Protein AF-A0A0C9LMC9-F1 (afdb_monomer_lite)

Radius of gyration: 29.95 Å; chains: 1; bounding box: 80×85×90 Å

Structure (mmCIF, N/CA/C/O backbone):
data_AF-A0A0C9LMC9-F1
#
_entry.id   AF-A0A0C9LMC9-F1
#
loop_
_atom_site.group_PDB
_atom_site.id
_atom_site.type_symbol
_atom_site.label_atom_id
_atom_site.label_alt_id
_atom_site.label_comp_id
_atom_site.label_asym_id
_atom_site.label_entity_id
_atom_site.label_seq_id
_atom_site.pdbx_PDB_ins_code
_atom_site.Cartn_x
_atom_site.Cartn_y
_atom_site.Cartn_z
_atom_site.occupancy
_atom_site.B_iso_or_equiv
_atom_site.auth_seq_id
_atom_site.auth_comp_id
_atom_site.auth_asym_id
_atom_site.auth_atom_id
_atom_site.pdbx_PDB_model_num
ATOM 1 N N . MET A 1 1 ? -27.824 -1.574 4.314 1.00 63.38 1 MET A N 1
ATOM 2 C CA . MET A 1 1 ? -26.599 -0.858 3.896 1.00 63.38 1 MET A CA 1
ATOM 3 C C . MET A 1 1 ? -25.494 -1.227 4.866 1.00 63.38 1 MET A C 1
ATOM 5 O O . MET A 1 1 ? -25.815 -1.495 6.014 1.00 63.38 1 MET A O 1
ATOM 9 N N . VAL A 1 2 ? -24.243 -1.286 4.413 1.00 82.00 2 VAL A N 1
ATOM 10 C CA . VAL A 1 2 ? -23.091 -1.503 5.302 1.00 82.00 2 VAL A CA 1
ATOM 11 C C . VAL A 1 2 ? -22.890 -0.247 6.150 1.00 82.00 2 VAL A C 1
ATOM 13 O O . VAL A 1 2 ? -22.685 0.833 5.593 1.00 82.00 2 VAL A O 1
ATOM 16 N N . ASP A 1 3 ? -22.989 -0.379 7.470 1.00 90.00 3 ASP A N 1
ATOM 17 C CA . ASP A 1 3 ? -22.799 0.701 8.436 1.00 90.00 3 ASP A CA 1
ATOM 18 C C . ASP A 1 3 ? -21.471 0.557 9.201 1.00 90.00 3 ASP A C 1
ATOM 20 O O . ASP A 1 3 ? -20.723 -0.409 9.031 1.00 90.00 3 ASP A O 1
ATOM 24 N N . ASP A 1 4 ? -21.147 1.560 10.019 1.00 93.31 4 ASP A N 1
ATOM 25 C CA . ASP A 1 4 ? -19.898 1.595 10.787 1.00 93.31 4 ASP A CA 1
ATOM 26 C C . ASP A 1 4 ? -19.835 0.433 11.795 1.00 93.31 4 ASP A C 1
ATOM 28 O O . ASP A 1 4 ? -18.771 -0.146 12.001 1.00 93.31 4 ASP A O 1
ATOM 32 N N . ALA A 1 5 ? -20.979 0.051 12.378 1.00 94.88 5 ALA A N 1
ATOM 33 C CA . ALA A 1 5 ? -21.081 -1.044 13.340 1.00 94.88 5 ALA A CA 1
ATOM 34 C C . ALA A 1 5 ? -20.710 -2.394 12.713 1.00 94.88 5 ALA A C 1
ATOM 36 O O . ALA A 1 5 ? -19.971 -3.170 13.318 1.00 94.88 5 ALA A O 1
ATOM 37 N N . PHE A 1 6 ? -21.162 -2.656 11.484 1.00 95.75 6 PHE A N 1
ATOM 38 C CA . PHE A 1 6 ? -20.788 -3.861 10.756 1.00 95.75 6 PHE A CA 1
ATOM 39 C C . PHE A 1 6 ? -19.282 -3.924 10.480 1.00 95.75 6 PHE A C 1
ATOM 41 O O . PHE A 1 6 ? -18.652 -4.944 10.749 1.00 95.75 6 PHE A O 1
ATOM 48 N N . VAL A 1 7 ? -18.682 -2.839 9.976 1.00 96.31 7 VAL A N 1
ATOM 49 C CA . VAL A 1 7 ? -17.240 -2.816 9.673 1.00 96.31 7 VAL A CA 1
ATOM 50 C C . VAL A 1 7 ? -16.406 -2.952 10.953 1.00 96.31 7 VAL A C 1
ATOM 52 O O . VAL A 1 7 ? -15.438 -3.710 10.967 1.00 96.31 7 VAL A O 1
ATOM 55 N N . LEU A 1 8 ? -16.811 -2.292 12.045 1.00 96.38 8 LEU A N 1
ATOM 56 C CA . LEU A 1 8 ? -16.194 -2.456 13.366 1.00 96.38 8 LEU A CA 1
ATOM 57 C C . LEU A 1 8 ? -16.251 -3.908 13.843 1.00 96.38 8 LEU A C 1
ATOM 59 O O . LEU A 1 8 ? -15.250 -4.430 14.324 1.00 96.38 8 LEU A O 1
ATOM 63 N N . TYR A 1 9 ? -17.394 -4.572 13.679 1.00 96.25 9 TYR A N 1
ATOM 64 C CA . TYR A 1 9 ? -17.545 -5.970 14.063 1.00 96.25 9 TYR A CA 1
ATOM 65 C C . TYR A 1 9 ? -16.588 -6.890 13.290 1.00 96.25 9 TYR A C 1
ATOM 67 O O . TYR A 1 9 ? -15.966 -7.763 13.890 1.00 96.25 9 TYR A O 1
ATOM 75 N N . LEU A 1 10 ? -16.389 -6.665 11.986 1.00 96.56 10 LEU A N 1
ATOM 76 C CA . LEU A 1 10 ? -15.419 -7.442 11.203 1.00 96.56 10 LEU A CA 1
ATOM 77 C C . LEU A 1 10 ? -13.978 -7.237 11.691 1.00 96.56 10 LEU A C 1
ATOM 79 O O . LEU A 1 10 ? -13.231 -8.207 11.793 1.00 96.56 10 LEU A O 1
ATOM 83 N N . PHE A 1 11 ? -13.591 -6.004 12.029 1.00 96.88 11 PHE A N 1
ATOM 84 C CA . PHE A 1 11 ? -12.276 -5.740 12.618 1.00 96.88 11 PHE A CA 1
ATOM 85 C C . PHE A 1 11 ? -12.096 -6.419 13.978 1.00 96.88 11 PHE A C 1
ATOM 87 O O . PHE A 1 11 ? -11.050 -7.008 14.232 1.00 96.88 11 PHE A O 1
ATOM 94 N N . GLN A 1 12 ? -13.126 -6.396 14.828 1.00 95.44 12 GLN A N 1
ATOM 95 C CA . GLN A 1 12 ? -13.101 -7.088 16.118 1.00 95.44 12 GLN A CA 1
ATOM 96 C C . GLN A 1 12 ? -12.926 -8.597 15.960 1.00 95.44 12 GLN A C 1
ATOM 98 O O . GLN A 1 12 ? -12.179 -9.195 16.728 1.00 95.44 12 GLN A O 1
ATOM 103 N N . LEU A 1 13 ? -13.582 -9.210 14.971 1.00 94.62 13 LEU A N 1
ATOM 104 C CA . LEU A 1 13 ? -13.393 -10.632 14.688 1.00 94.62 13 LEU A CA 1
ATOM 105 C C . LEU A 1 13 ? -11.945 -10.936 14.290 1.00 94.62 13 LEU A C 1
ATOM 107 O O . LEU A 1 13 ? -11.370 -11.879 14.818 1.00 94.62 13 LEU A O 1
ATOM 111 N N . ILE A 1 14 ? -11.345 -10.123 13.416 1.00 94.38 14 ILE A N 1
ATOM 112 C CA . ILE A 1 14 ? -9.943 -10.294 12.995 1.00 94.38 14 ILE A CA 1
ATOM 113 C C . ILE A 1 14 ? -8.992 -10.203 14.194 1.00 94.38 14 ILE A C 1
ATOM 115 O O . ILE A 1 14 ? -8.067 -11.002 14.298 1.00 94.38 14 ILE A O 1
ATOM 119 N N . GLU A 1 15 ? -9.227 -9.256 15.102 1.00 93.56 15 GLU A N 1
ATOM 120 C CA . GLU A 1 15 ? -8.393 -9.080 16.295 1.00 93.56 15 GLU A CA 1
ATOM 121 C C . GLU A 1 15 ? -8.544 -10.260 17.275 1.00 93.56 15 GLU A C 1
ATOM 123 O O . GLU A 1 15 ? -7.560 -10.758 17.816 1.00 93.56 15 GLU A O 1
ATOM 128 N N . GLN A 1 16 ? -9.770 -10.763 17.468 1.00 89.56 16 GLN A N 1
ATOM 129 C CA . GLN A 1 16 ? -10.062 -11.889 18.370 1.00 89.56 16 GLN A CA 1
ATOM 130 C C . GLN A 1 16 ? -9.569 -13.242 17.846 1.00 89.56 16 GLN A C 1
ATOM 132 O O . GLN A 1 16 ? -9.295 -14.138 18.642 1.00 89.56 16 GLN A O 1
ATOM 137 N N . LEU A 1 17 ? -9.490 -13.404 16.524 1.00 82.88 17 LEU A N 1
ATOM 138 C CA . LEU A 1 17 ? -9.090 -14.647 15.856 1.00 82.88 17 LEU A CA 1
ATOM 139 C C . LEU A 1 17 ? -7.597 -14.667 15.487 1.00 82.88 17 LEU A C 1
ATOM 141 O O . LEU A 1 17 ? -7.129 -15.632 14.890 1.00 82.88 17 LEU A O 1
ATOM 145 N N . SER A 1 18 ? -6.846 -13.630 15.868 1.00 77.81 18 SER A N 1
ATOM 146 C CA . SER A 1 18 ? -5.418 -13.453 15.572 1.00 77.81 18 SER A CA 1
ATOM 147 C C . SER A 1 18 ? -4.543 -14.656 15.958 1.00 77.81 18 SER A C 1
ATOM 149 O O . SER A 1 18 ? -3.640 -15.020 15.204 1.00 77.81 18 SER A O 1
ATOM 151 N N . ASP A 1 19 ? -4.850 -15.311 17.081 1.00 73.50 19 ASP A N 1
ATOM 152 C CA . ASP A 1 19 ? -4.094 -16.451 17.617 1.00 73.50 19 ASP A CA 1
ATOM 153 C C . ASP A 1 19 ? -4.567 -17.827 17.099 1.00 73.50 19 ASP A C 1
ATOM 155 O O . ASP A 1 19 ? -3.893 -18.839 17.319 1.00 73.50 19 ASP A O 1
ATOM 159 N N . ASP A 1 20 ? -5.708 -17.905 16.403 1.00 77.19 20 ASP A N 1
ATOM 160 C CA . ASP A 1 20 ? -6.250 -19.173 15.901 1.00 77.19 20 ASP A CA 1
ATOM 161 C C . ASP A 1 20 ? -5.847 -19.423 14.443 1.00 77.19 20 ASP A C 1
ATOM 163 O O . ASP A 1 20 ? -6.601 -19.209 13.494 1.00 77.19 20 ASP A O 1
ATOM 167 N N . ALA A 1 21 ? -4.643 -19.970 14.262 1.00 65.69 21 ALA A N 1
ATOM 168 C CA . ALA A 1 21 ? -4.124 -20.362 12.951 1.00 65.69 21 ALA A CA 1
ATOM 169 C C . ALA A 1 21 ? -4.964 -21.442 12.231 1.00 65.69 21 ALA A C 1
ATOM 171 O O . ALA A 1 21 ? -4.703 -21.739 11.061 1.00 65.69 21 ALA A O 1
ATOM 172 N N . THR A 1 22 ? -5.928 -22.067 12.915 1.00 74.44 22 THR A N 1
ATOM 173 C CA . THR A 1 22 ? -6.808 -23.088 12.337 1.00 74.44 22 THR A CA 1
ATOM 174 C C . THR A 1 22 ? -8.175 -22.558 11.932 1.00 74.44 22 THR A C 1
ATOM 176 O O . THR A 1 22 ? -8.923 -23.307 11.298 1.00 74.44 22 THR A O 1
ATOM 179 N N . ASP A 1 23 ? -8.493 -21.296 12.237 1.00 81.62 23 ASP A N 1
ATOM 180 C CA . ASP A 1 23 ? -9.787 -20.725 11.891 1.00 81.62 23 ASP A CA 1
ATOM 181 C C . ASP A 1 23 ? -9.944 -20.593 10.362 1.00 81.62 23 ASP A C 1
ATOM 183 O O . ASP A 1 23 ? -9.225 -19.823 9.711 1.00 81.62 23 ASP A O 1
ATOM 187 N N . PRO A 1 24 ? -10.902 -21.312 9.745 1.00 84.69 24 PRO A N 1
ATOM 188 C CA . PRO A 1 24 ? -11.140 -21.209 8.311 1.00 84.69 24 PRO A CA 1
ATOM 189 C C . PRO A 1 24 ? -11.723 -19.852 7.885 1.00 84.69 24 PRO A C 1
ATOM 191 O O . PRO A 1 24 ? -11.734 -19.559 6.686 1.00 84.69 24 PRO A O 1
ATOM 194 N N . TYR A 1 25 ? -12.236 -19.035 8.814 1.00 87.12 25 TYR A N 1
ATOM 195 C CA . TYR A 1 25 ? -12.959 -17.803 8.488 1.00 87.12 25 TYR A CA 1
ATOM 196 C C . TYR A 1 25 ? -12.101 -16.538 8.528 1.00 87.12 25 TYR A C 1
ATOM 198 O O . TYR A 1 25 ? -12.420 -15.594 7.802 1.00 87.12 25 TYR A O 1
ATOM 206 N N . HIS A 1 26 ? -10.997 -16.519 9.275 1.00 87.94 26 HIS A N 1
ATOM 207 C CA . HIS A 1 26 ? -10.105 -15.361 9.423 1.00 87.94 26 HIS A CA 1
ATOM 208 C C . HIS A 1 26 ? -9.782 -14.651 8.097 1.00 87.94 26 HIS A C 1
ATOM 210 O O . HIS A 1 26 ? -10.107 -13.478 7.887 1.00 87.94 26 HIS A O 1
ATOM 216 N N . TYR A 1 27 ? -9.236 -15.384 7.122 1.00 89.94 27 TYR A N 1
ATOM 217 C CA . TYR A 1 27 ? -8.904 -14.808 5.814 1.00 89.94 27 TYR A CA 1
ATOM 218 C C . TYR A 1 27 ? -10.130 -14.460 4.964 1.00 89.94 27 TYR A C 1
ATOM 220 O O . TYR A 1 27 ? -10.048 -13.575 4.109 1.00 89.94 27 TYR A O 1
ATOM 228 N N . ALA A 1 28 ? -11.270 -15.118 5.182 1.00 93.19 28 ALA A N 1
ATOM 229 C CA . ALA A 1 28 ? -12.512 -14.761 4.505 1.00 93.19 28 ALA A CA 1
ATOM 230 C C . ALA A 1 28 ? -13.028 -13.395 4.986 1.00 93.19 28 ALA A C 1
ATOM 232 O O . ALA A 1 28 ? -13.447 -12.583 4.162 1.00 93.19 28 ALA A O 1
ATOM 233 N N . ILE A 1 29 ? -12.923 -13.103 6.285 1.00 95.19 29 ILE A N 1
ATOM 234 C CA . ILE A 1 29 ? -13.320 -11.814 6.871 1.00 95.19 29 ILE A CA 1
ATOM 235 C C . ILE A 1 29 ? -12.442 -10.682 6.325 1.00 95.19 29 ILE A C 1
ATOM 237 O O . ILE A 1 29 ? -12.963 -9.658 5.878 1.00 95.19 29 ILE A O 1
ATOM 241 N N . ILE A 1 30 ? -11.124 -10.894 6.257 1.00 95.56 30 ILE A N 1
ATOM 242 C CA . ILE A 1 30 ? -10.201 -9.925 5.648 1.00 95.56 30 ILE A CA 1
ATOM 243 C C . ILE A 1 30 ? -10.584 -9.671 4.184 1.00 95.56 30 ILE A C 1
ATOM 245 O O . ILE A 1 30 ? -10.709 -8.520 3.771 1.00 95.56 30 ILE A O 1
ATOM 249 N N . ARG A 1 31 ? -10.852 -10.724 3.399 1.00 95.12 31 ARG A N 1
ATOM 250 C CA . ARG A 1 31 ? -11.287 -10.584 1.997 1.00 95.12 31 ARG A CA 1
ATOM 251 C C . ARG A 1 31 ? -12.593 -9.800 1.856 1.00 95.12 31 ARG A C 1
ATOM 253 O O . ARG A 1 31 ? -12.717 -9.025 0.912 1.00 95.12 31 ARG A O 1
ATOM 260 N N . ILE A 1 32 ? -13.542 -9.956 2.780 1.00 96.62 32 ILE A N 1
ATOM 261 C CA . ILE A 1 32 ? -14.776 -9.157 2.790 1.00 96.62 32 ILE A CA 1
ATOM 262 C C . ILE A 1 32 ? -14.444 -7.670 2.950 1.00 96.62 32 ILE A C 1
ATOM 264 O O . ILE A 1 32 ? -14.946 -6.860 2.171 1.00 96.62 32 ILE A O 1
ATOM 268 N N . LEU A 1 33 ? -13.563 -7.303 3.889 1.00 97.31 33 LEU A N 1
ATOM 269 C CA . LEU A 1 33 ? -13.119 -5.913 4.049 1.00 97.31 33 LEU A CA 1
ATOM 270 C C . LEU A 1 33 ? -12.437 -5.382 2.781 1.00 97.31 33 LEU A C 1
ATOM 272 O O . LEU A 1 33 ? -12.738 -4.274 2.345 1.00 97.31 33 LEU A O 1
ATOM 276 N N . LEU A 1 34 ? -11.580 -6.182 2.143 1.00 96.44 34 LEU A N 1
ATOM 277 C CA . LEU A 1 34 ? -10.921 -5.804 0.890 1.00 96.44 34 LEU A CA 1
ATOM 278 C C . LEU A 1 34 ? -11.922 -5.507 -0.239 1.00 96.44 34 LEU A C 1
ATOM 280 O O . LEU A 1 34 ? -11.791 -4.505 -0.941 1.00 96.44 34 LEU A O 1
ATOM 284 N N . VAL A 1 35 ? -12.949 -6.346 -0.399 1.00 95.62 35 VAL A N 1
ATOM 285 C CA . VAL A 1 35 ? -13.991 -6.142 -1.417 1.00 95.62 35 VAL A CA 1
ATOM 286 C C . VAL A 1 35 ? -14.873 -4.942 -1.074 1.00 95.62 35 VAL A C 1
ATOM 288 O O . VAL A 1 35 ? -15.202 -4.161 -1.961 1.00 95.62 35 VAL A O 1
ATOM 291 N N . ILE A 1 36 ? -15.230 -4.743 0.199 1.00 94.94 36 ILE A N 1
ATOM 292 C CA . ILE A 1 36 ? -15.985 -3.558 0.636 1.00 94.94 36 ILE A CA 1
ATOM 293 C C . ILE A 1 36 ? -15.195 -2.275 0.343 1.00 94.94 36 ILE A C 1
ATOM 295 O O . ILE A 1 36 ? -15.776 -1.300 -0.133 1.00 94.94 36 ILE A O 1
ATOM 299 N N . ASN A 1 37 ? -13.879 -2.280 0.576 1.00 94.56 37 ASN A N 1
ATOM 300 C CA . ASN A 1 37 ? -13.014 -1.154 0.235 1.00 94.56 37 ASN A CA 1
ATOM 301 C C . ASN A 1 37 ? -13.062 -0.832 -1.261 1.00 94.56 37 ASN A C 1
ATOM 303 O O . ASN A 1 37 ? -13.219 0.329 -1.629 1.00 94.56 37 ASN A O 1
ATOM 307 N N . GLU A 1 38 ? -12.962 -1.858 -2.109 1.00 91.56 38 GLU A N 1
ATOM 308 C CA . GLU A 1 38 ? -13.078 -1.702 -3.560 1.00 91.56 38 GLU A CA 1
ATOM 309 C C . GLU A 1 38 ? -14.400 -1.041 -3.946 1.00 91.56 38 GLU A C 1
ATOM 311 O O . GLU A 1 38 ? -14.403 -0.099 -4.730 1.00 91.56 38 GLU A O 1
ATOM 316 N N . GLN A 1 39 ? -15.514 -1.468 -3.342 1.00 91.38 39 GLN A N 1
ATOM 317 C CA . GLN A 1 39 ? -16.810 -0.848 -3.616 1.00 91.38 39 GLN A CA 1
ATOM 318 C C . GLN A 1 39 ? -16.812 0.639 -3.248 1.00 91.38 39 GLN A C 1
ATOM 320 O O . GLN A 1 39 ? -17.279 1.450 -4.042 1.00 91.38 39 GLN A O 1
ATOM 325 N N . TYR A 1 40 ? -16.254 1.025 -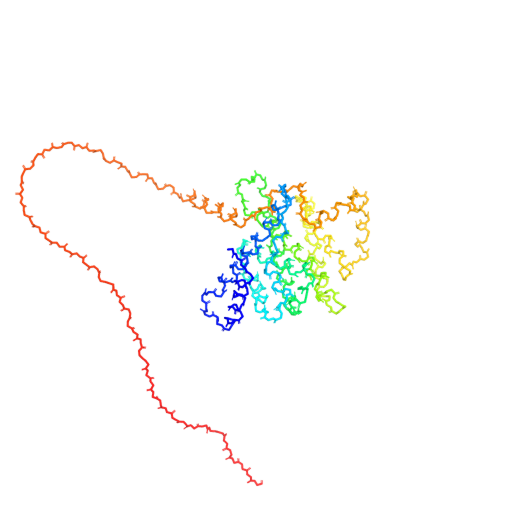2.093 1.00 90.62 40 TYR A N 1
ATOM 326 C CA . TYR A 1 40 ? -16.137 2.445 -1.735 1.00 90.62 40 TYR A CA 1
ATOM 327 C C . TYR A 1 40 ? -15.307 3.241 -2.747 1.00 90.62 40 TYR A C 1
ATOM 329 O O . TYR A 1 40 ? -15.664 4.376 -3.055 1.00 90.62 40 TYR A O 1
ATOM 337 N N . MET A 1 41 ? -14.232 2.658 -3.283 1.00 87.38 41 MET A N 1
ATOM 338 C CA . MET A 1 41 ? -13.416 3.312 -4.309 1.00 87.38 41 MET A CA 1
ATOM 339 C C . MET A 1 41 ? -14.161 3.457 -5.642 1.00 87.38 41 MET A C 1
ATOM 341 O O . MET A 1 41 ? -14.087 4.521 -6.247 1.00 87.38 41 MET A O 1
ATOM 345 N N . CYS A 1 42 ? -14.912 2.438 -6.075 1.00 85.94 42 CYS A N 1
ATOM 346 C CA . CYS A 1 42 ? -15.727 2.509 -7.292 1.00 85.94 42 CYS A CA 1
ATOM 347 C C . CYS A 1 42 ? -16.826 3.577 -7.186 1.00 85.94 42 CYS A C 1
ATOM 349 O O . CYS A 1 42 ? -16.956 4.406 -8.081 1.00 85.94 42 CYS A O 1
ATOM 351 N N . PHE A 1 43 ? -17.560 3.617 -6.067 1.00 83.19 43 PHE A N 1
ATOM 352 C CA . PHE A 1 43 ? -18.612 4.619 -5.859 1.00 83.19 43 PHE A CA 1
ATOM 353 C C . PHE A 1 43 ? -18.072 6.054 -5.862 1.00 83.19 43 PHE A C 1
ATOM 355 O O . PHE A 1 43 ? -18.709 6.946 -6.411 1.00 83.19 43 PHE A O 1
ATOM 362 N N . ALA A 1 44 ? -16.892 6.287 -5.280 1.00 79.56 44 ALA A N 1
ATOM 363 C CA . ALA A 1 44 ? -16.268 7.610 -5.300 1.00 79.56 44 ALA A CA 1
ATOM 364 C C . ALA A 1 44 ? -15.901 8.071 -6.725 1.00 79.56 44 ALA A C 1
ATOM 366 O O . ALA A 1 44 ? -15.910 9.270 -7.011 1.00 79.56 44 ALA A O 1
ATOM 367 N N . GLN A 1 45 ? -15.592 7.127 -7.617 1.00 69.69 45 GLN A N 1
ATOM 368 C CA . GLN A 1 45 ? -15.288 7.410 -9.015 1.00 69.69 45 GLN A CA 1
ATOM 369 C C . GLN A 1 45 ? -16.561 7.755 -9.807 1.00 69.69 45 GLN A C 1
ATOM 371 O O . GLN A 1 45 ? -16.584 8.761 -10.510 1.00 69.69 45 GLN A O 1
ATOM 376 N N . ASP A 1 46 ? -17.645 6.994 -9.630 1.00 66.69 46 ASP A N 1
ATOM 377 C CA . ASP A 1 46 ? -18.918 7.233 -10.332 1.00 66.69 46 ASP A CA 1
ATOM 378 C C . ASP A 1 46 ? -19.514 8.624 -10.029 1.00 66.69 46 ASP A C 1
ATOM 380 O O . ASP A 1 46 ? -19.997 9.307 -10.933 1.00 66.69 46 ASP A O 1
ATOM 384 N N . GLU A 1 47 ? -19.413 9.090 -8.778 1.00 64.44 47 GLU A N 1
ATOM 385 C CA . GLU A 1 47 ? -19.847 10.437 -8.358 1.00 64.44 47 GLU A CA 1
ATOM 386 C C . GLU A 1 47 ? -19.070 11.565 -9.065 1.00 64.44 47 GLU A C 1
ATOM 388 O O . GLU A 1 47 ? -19.568 12.681 -9.220 1.00 64.44 47 GLU A O 1
ATOM 393 N N . THR A 1 48 ? -17.847 11.286 -9.520 1.00 60.59 48 THR A N 1
ATOM 394 C CA . THR A 1 48 ? -16.979 12.283 -10.158 1.00 60.59 48 THR A CA 1
ATOM 395 C C . THR A 1 48 ? -17.225 12.382 -11.675 1.00 60.59 48 THR A C 1
ATOM 397 O O . THR A 1 48 ? -16.971 13.435 -12.264 1.00 60.59 48 THR A O 1
ATOM 400 N N . ASP A 1 49 ? -17.776 11.336 -12.307 1.00 57.72 49 ASP A N 1
ATOM 401 C CA . ASP A 1 49 ? -17.979 11.245 -13.764 1.00 57.72 49 ASP A CA 1
ATOM 402 C C . ASP A 1 49 ? -19.405 11.611 -14.242 1.00 57.72 49 ASP A C 1
ATOM 404 O O . ASP A 1 49 ? -19.616 11.797 -15.445 1.00 57.72 49 ASP A O 1
ATOM 408 N N . GLY A 1 50 ? -20.390 11.782 -13.347 1.00 54.25 50 GLY A N 1
ATOM 409 C CA . GLY A 1 50 ? -21.785 12.008 -13.752 1.00 54.25 50 GLY A CA 1
ATOM 410 C C . GLY A 1 50 ? -22.676 12.753 -12.752 1.00 54.25 50 GLY A C 1
ATOM 411 O O . GLY A 1 50 ? -23.235 12.169 -11.838 1.00 54.25 50 GLY A O 1
ATOM 412 N N . SER A 1 51 ? -22.891 14.046 -13.008 1.00 55.84 51 SER A N 1
ATOM 413 C CA . SER A 1 51 ? -24.143 14.796 -12.788 1.00 55.84 51 SER A CA 1
ATOM 414 C C . SER A 1 51 ? -25.134 14.334 -11.694 1.00 55.84 51 SER A C 1
ATOM 416 O O . SER A 1 51 ? -26.274 13.990 -12.014 1.00 55.84 51 SER A O 1
ATOM 418 N N . THR A 1 52 ? -24.810 14.490 -10.409 1.00 45.16 52 THR A N 1
ATOM 419 C CA . THR A 1 52 ? -25.870 14.647 -9.398 1.00 45.16 52 THR A CA 1
ATOM 420 C C . THR A 1 52 ? -25.432 15.565 -8.265 1.00 45.16 52 THR A C 1
ATOM 422 O O . THR A 1 52 ? -24.507 15.282 -7.519 1.00 45.16 52 THR A O 1
ATOM 425 N N . ASN A 1 53 ? -26.115 16.704 -8.141 1.00 55.34 53 ASN A N 1
ATOM 426 C CA . ASN A 1 53 ? -26.088 17.494 -6.919 1.00 55.34 53 ASN A CA 1
ATOM 427 C C . ASN A 1 53 ? -26.791 16.688 -5.811 1.00 55.34 53 ASN A C 1
ATOM 429 O O . ASN A 1 53 ? -27.869 16.149 -6.057 1.00 55.34 53 ASN A O 1
ATOM 433 N N . VAL A 1 54 ? -26.248 16.753 -4.590 1.00 53.47 54 VAL A N 1
ATOM 434 C CA . VAL A 1 54 ? -26.846 16.318 -3.308 1.00 53.47 54 VAL A CA 1
ATOM 435 C C . VAL A 1 54 ? -26.551 14.870 -2.872 1.00 53.47 54 VAL A C 1
ATOM 437 O O . VAL A 1 54 ? -27.435 14.022 -2.856 1.00 53.47 54 VAL A O 1
ATOM 440 N N . SER A 1 55 ? -25.333 14.623 -2.384 1.00 53.62 55 SER A N 1
ATOM 441 C CA . SER A 1 55 ? -25.064 13.969 -1.088 1.00 53.62 55 SER A CA 1
ATOM 442 C C . SER A 1 55 ? -23.563 14.066 -0.799 1.00 53.62 55 SER A C 1
ATOM 444 O O . SER A 1 55 ? -22.763 13.983 -1.724 1.00 53.62 55 SER A O 1
ATOM 446 N N . ASP A 1 56 ? -23.162 14.243 0.463 1.00 58.22 56 ASP A N 1
ATOM 447 C CA . ASP A 1 56 ? -21.748 14.131 0.840 1.00 58.22 56 ASP A CA 1
ATOM 448 C C . ASP A 1 56 ? -21.194 12.781 0.345 1.00 58.22 56 ASP A C 1
ATOM 450 O O . ASP A 1 56 ? -21.881 11.760 0.515 1.00 58.22 56 ASP A O 1
ATOM 454 N N . PRO A 1 57 ? -19.992 12.747 -0.267 1.00 63.56 57 PRO A N 1
ATOM 455 C CA . PRO A 1 57 ? -19.415 11.516 -0.790 1.00 63.56 57 PRO A CA 1
ATOM 456 C C . PRO A 1 57 ? -19.350 10.475 0.324 1.00 63.56 57 PRO A C 1
ATOM 458 O O . PRO A 1 57 ? -18.851 10.753 1.418 1.00 63.56 57 PRO A O 1
ATOM 461 N N . LEU A 1 58 ? -19.890 9.280 0.057 1.00 73.50 58 LEU A N 1
ATOM 462 C CA . LEU A 1 58 ? -19.974 8.210 1.046 1.00 73.50 58 LEU A CA 1
ATOM 463 C C . LEU A 1 58 ? -18.561 7.906 1.568 1.00 73.50 58 LEU A C 1
ATOM 465 O O . LEU A 1 58 ? -17.733 7.395 0.811 1.00 73.50 58 LEU A O 1
ATOM 469 N N . PRO A 1 59 ? -18.254 8.190 2.847 1.00 84.00 59 PRO A N 1
ATOM 470 C CA . PRO A 1 59 ? -16.902 8.019 3.339 1.00 84.00 59 PRO A CA 1
ATOM 471 C C . PRO A 1 59 ? -16.545 6.537 3.338 1.00 84.00 59 PRO A C 1
ATOM 473 O O . PRO A 1 59 ? -17.351 5.684 3.731 1.00 84.00 59 PRO A O 1
ATOM 476 N N . ASN A 1 60 ? -15.310 6.234 2.944 1.00 91.94 60 ASN A N 1
ATOM 477 C CA . ASN A 1 60 ? -14.773 4.892 3.081 1.00 91.94 60 ASN A CA 1
ATOM 478 C C . ASN A 1 60 ? -14.692 4.540 4.574 1.00 91.94 60 ASN A C 1
ATOM 480 O O . ASN A 1 60 ? -13.824 5.018 5.309 1.00 91.94 60 ASN A O 1
ATOM 484 N N . ARG A 1 61 ? -15.632 3.707 5.027 1.00 94.62 61 ARG A N 1
ATOM 485 C CA . ARG A 1 61 ? -15.805 3.386 6.449 1.00 94.62 61 ARG A CA 1
ATOM 486 C C . ARG A 1 61 ? -14.624 2.624 7.028 1.00 94.62 61 ARG A C 1
ATOM 488 O O . ARG A 1 61 ? -14.318 2.808 8.199 1.00 94.62 61 ARG A O 1
ATOM 495 N N . ILE A 1 62 ? -13.943 1.822 6.212 1.00 96.19 62 ILE A N 1
ATOM 496 C CA . ILE A 1 62 ? -12.749 1.071 6.617 1.00 96.19 62 ILE A CA 1
ATOM 497 C C . ILE A 1 62 ? -11.660 2.060 7.033 1.00 96.19 62 ILE A C 1
ATOM 499 O O . ILE A 1 62 ? -11.158 1.991 8.153 1.00 96.19 62 ILE A O 1
ATOM 503 N N . ILE A 1 63 ? -11.374 3.047 6.182 1.00 96.25 63 ILE A N 1
ATOM 504 C CA . ILE A 1 63 ? -10.371 4.080 6.469 1.00 96.25 63 ILE A CA 1
ATOM 505 C C . ILE A 1 63 ? -10.817 4.994 7.611 1.00 96.25 63 ILE A C 1
ATOM 507 O O . ILE A 1 63 ? -10.011 5.309 8.485 1.00 96.25 63 ILE A O 1
ATOM 511 N N . LYS A 1 64 ? -12.102 5.369 7.669 1.00 95.56 64 LYS A N 1
ATOM 512 C CA . LYS A 1 64 ? -12.669 6.158 8.777 1.00 95.56 64 LYS A CA 1
ATOM 513 C C . LYS A 1 64 ? -12.439 5.478 10.132 1.00 95.56 64 LYS A C 1
ATOM 515 O O . LYS A 1 64 ? -11.975 6.118 11.076 1.00 95.56 64 LYS A O 1
ATOM 520 N N . ILE A 1 65 ? -12.752 4.186 10.223 1.00 96.69 65 ILE A N 1
ATOM 521 C CA . ILE A 1 65 ? -12.595 3.398 11.449 1.00 96.69 65 ILE A CA 1
ATOM 522 C C . ILE A 1 65 ? -11.120 3.260 11.815 1.00 96.69 65 ILE A C 1
ATOM 524 O O . ILE A 1 65 ? -10.773 3.525 12.961 1.00 96.69 65 ILE A O 1
ATOM 528 N N . LEU A 1 66 ? -10.245 2.928 10.862 1.00 97.25 66 LEU A N 1
ATOM 529 C CA . LEU A 1 66 ? -8.806 2.808 11.125 1.00 97.25 66 LEU A CA 1
ATOM 530 C C . LEU A 1 66 ? -8.157 4.148 11.498 1.00 97.25 66 LEU A C 1
ATOM 532 O O . LEU A 1 66 ? -7.244 4.173 12.314 1.00 97.25 66 LEU A O 1
ATOM 536 N N . SER A 1 67 ? -8.674 5.266 10.990 1.00 96.50 67 SER A N 1
ATOM 537 C CA . SER A 1 67 ? -8.232 6.607 11.395 1.00 96.50 67 SER A CA 1
ATOM 538 C C . SER A 1 67 ? -8.577 6.923 12.854 1.00 96.50 67 SER A C 1
ATOM 540 O O . SER A 1 67 ? -7.852 7.659 13.511 1.00 96.50 67 SER A O 1
ATOM 542 N N . THR A 1 68 ? -9.690 6.389 13.370 1.00 96.31 68 THR A N 1
ATOM 543 C CA . THR A 1 68 ? -10.158 6.668 14.742 1.00 96.31 68 THR A CA 1
ATOM 544 C C . THR A 1 68 ? -9.666 5.629 15.752 1.00 96.31 68 THR A C 1
ATOM 546 O O . THR A 1 68 ? -9.347 5.964 16.888 1.00 96.31 68 THR A O 1
ATOM 549 N N . TYR A 1 69 ? -9.602 4.362 15.346 1.00 95.94 69 TYR A N 1
ATOM 550 C CA . TYR A 1 69 ? -9.363 3.209 16.217 1.00 95.94 69 TYR A CA 1
ATOM 551 C C . TYR A 1 69 ? -8.174 2.349 15.766 1.00 95.94 69 TYR A C 1
ATOM 553 O O . TYR A 1 69 ? -8.046 1.213 16.209 1.00 95.94 69 TYR A O 1
ATOM 561 N N . GLY A 1 70 ? -7.297 2.863 14.898 1.00 93.81 70 GLY A N 1
ATOM 562 C CA . GLY A 1 70 ? -6.175 2.119 14.313 1.00 93.81 70 GLY A CA 1
ATOM 563 C C . GLY A 1 70 ? -5.350 1.294 15.310 1.00 93.81 70 GLY A C 1
ATOM 564 O O . GLY A 1 70 ? -5.158 0.103 15.069 1.00 93.81 70 GLY A O 1
ATOM 565 N N . PRO A 1 71 ? -4.914 1.846 16.461 1.00 95.25 71 PRO A N 1
ATOM 566 C CA . PRO A 1 71 ? -4.146 1.086 17.449 1.00 95.25 71 PRO A CA 1
ATOM 567 C C . PRO A 1 71 ? -4.856 -0.152 18.018 1.00 95.25 71 PRO A C 1
ATOM 569 O O . PRO A 1 71 ? -4.175 -1.058 18.477 1.00 95.25 71 PRO A O 1
ATOM 572 N N . ALA A 1 72 ? -6.192 -0.201 17.990 1.00 95.50 72 ALA A N 1
ATOM 573 C CA . ALA A 1 72 ? -6.977 -1.326 18.501 1.00 95.50 72 ALA A CA 1
ATOM 574 C C . ALA A 1 72 ? -7.170 -2.462 17.482 1.00 95.50 72 ALA A C 1
ATOM 576 O O . ALA A 1 72 ? -7.707 -3.501 17.845 1.00 95.50 72 ALA A O 1
ATOM 577 N N . TYR A 1 73 ? -6.781 -2.251 16.220 1.00 96.31 73 TYR A N 1
ATOM 578 C CA . TYR A 1 73 ? -6.997 -3.196 15.122 1.00 96.31 73 TYR A CA 1
ATOM 579 C C . TYR A 1 73 ? -5.706 -3.410 14.323 1.00 96.31 73 TYR A C 1
ATOM 581 O O . TYR A 1 73 ? -5.702 -3.315 13.093 1.00 96.31 73 TYR A O 1
ATOM 589 N N . ARG A 1 74 ? -4.578 -3.617 15.015 1.00 95.25 74 ARG A N 1
ATOM 590 C CA . ARG A 1 74 ? -3.241 -3.756 14.403 1.00 95.25 74 ARG A CA 1
ATOM 591 C C . ARG A 1 74 ? -3.088 -5.073 13.645 1.00 95.25 74 ARG A C 1
ATOM 593 O O . ARG A 1 74 ? -2.470 -5.073 12.579 1.00 95.25 74 ARG A O 1
ATOM 600 N N . THR A 1 75 ? -3.746 -6.142 14.102 1.00 95.06 75 THR A N 1
ATOM 601 C CA . THR A 1 75 ? -3.720 -7.449 13.432 1.00 95.06 75 THR A CA 1
ATOM 602 C C . THR A 1 75 ? -4.175 -7.357 11.976 1.00 95.06 75 THR A C 1
ATOM 604 O O . THR A 1 75 ? -3.656 -8.074 11.118 1.00 95.06 75 THR A O 1
ATOM 607 N N . PHE A 1 76 ? -5.116 -6.466 11.646 1.00 96.75 76 PHE A N 1
ATOM 608 C CA . PHE A 1 76 ? -5.522 -6.270 10.253 1.00 96.75 76 PHE A CA 1
ATOM 609 C C . PHE A 1 76 ? -4.348 -5.818 9.375 1.00 96.75 76 PHE A C 1
ATOM 611 O O . PHE A 1 76 ? -4.115 -6.423 8.331 1.00 96.75 76 PHE A O 1
ATOM 618 N N . GLY A 1 77 ? -3.582 -4.814 9.811 1.00 96.06 77 GLY A N 1
ATOM 619 C CA . GLY A 1 77 ? -2.404 -4.316 9.099 1.00 96.06 77 GLY A CA 1
ATOM 620 C C . GLY A 1 77 ? -1.337 -5.393 8.906 1.00 96.06 77 GLY A C 1
ATOM 621 O O . GLY A 1 77 ? -0.881 -5.614 7.783 1.00 96.06 77 GLY A O 1
ATOM 622 N N . GLU A 1 78 ? -1.006 -6.132 9.962 1.00 94.94 78 GLU A N 1
ATOM 623 C CA . GLU A 1 78 ? -0.065 -7.261 9.898 1.00 94.94 78 GLU A CA 1
ATOM 624 C C . GLU A 1 78 ? -0.509 -8.303 8.858 1.00 94.94 78 GLU A C 1
ATOM 626 O O . GLU A 1 78 ? 0.275 -8.755 8.017 1.00 94.94 78 GLU A O 1
ATOM 631 N N . ASN A 1 79 ? -1.806 -8.630 8.847 1.00 94.94 79 ASN A N 1
ATOM 632 C CA . ASN A 1 79 ? -2.374 -9.562 7.881 1.00 94.94 79 ASN A CA 1
ATOM 633 C C . ASN A 1 79 ? -2.355 -9.025 6.444 1.00 94.94 79 ASN A C 1
ATOM 635 O O . ASN A 1 79 ? -2.188 -9.826 5.526 1.00 94.94 79 ASN A O 1
ATOM 639 N N . LEU A 1 80 ? -2.484 -7.711 6.213 1.00 97.31 80 LEU A N 1
ATOM 640 C CA . LEU A 1 80 ? -2.348 -7.142 4.865 1.00 97.31 80 LEU A CA 1
ATOM 641 C C . LEU A 1 80 ? -0.961 -7.436 4.281 1.00 97.31 80 LEU A C 1
ATOM 643 O O . LEU A 1 80 ? -0.857 -7.868 3.133 1.00 97.31 80 LEU A O 1
ATOM 647 N N . ILE A 1 81 ? 0.092 -7.248 5.077 1.00 96.19 81 ILE A N 1
ATOM 648 C CA . ILE A 1 81 ? 1.480 -7.467 4.650 1.00 96.19 81 ILE A CA 1
ATOM 649 C C . ILE A 1 81 ? 1.756 -8.961 4.479 1.00 96.19 81 ILE A C 1
ATOM 651 O O . ILE A 1 81 ? 2.303 -9.382 3.456 1.00 96.19 81 ILE A O 1
ATOM 655 N N . LEU A 1 82 ? 1.311 -9.781 5.437 1.00 94.44 82 LEU A N 1
ATOM 656 C CA . LEU A 1 82 ? 1.427 -11.238 5.367 1.00 94.44 82 LEU A CA 1
ATOM 657 C C . LEU A 1 82 ? 0.762 -11.798 4.104 1.00 94.44 82 LEU A C 1
ATOM 659 O O . LEU A 1 82 ? 1.350 -12.626 3.405 1.00 94.44 82 LEU A O 1
ATOM 663 N N . LEU A 1 83 ? -0.465 -11.356 3.820 1.00 95.00 83 LEU A N 1
ATOM 664 C CA . LEU A 1 83 ? -1.216 -11.788 2.649 1.00 95.00 83 LEU A CA 1
ATOM 665 C C . LEU A 1 83 ? -0.560 -11.297 1.366 1.00 95.00 83 LEU A C 1
ATOM 667 O O . LEU A 1 83 ? -0.421 -12.094 0.447 1.00 95.00 83 LEU A O 1
ATOM 671 N N . LEU A 1 84 ? -0.099 -10.046 1.299 1.00 96.56 84 LEU A N 1
ATOM 672 C CA . LEU A 1 84 ? 0.564 -9.521 0.101 1.00 96.56 84 LEU A CA 1
ATOM 673 C C . LEU A 1 84 ? 1.839 -10.302 -0.239 1.00 96.56 84 LEU A C 1
ATOM 675 O O . LEU A 1 84 ? 2.097 -10.568 -1.408 1.00 96.56 84 LEU A O 1
ATOM 679 N N . ASN A 1 85 ? 2.604 -10.721 0.772 1.00 95.31 85 ASN A N 1
ATOM 680 C CA . ASN A 1 85 ? 3.813 -11.522 0.581 1.00 95.31 85 ASN A CA 1
ATOM 681 C C . ASN A 1 85 ? 3.525 -12.944 0.062 1.00 95.31 85 ASN A C 1
ATOM 683 O O . ASN A 1 85 ? 4.388 -13.558 -0.559 1.00 95.31 85 ASN A O 1
ATOM 687 N N . ARG A 1 86 ? 2.338 -13.490 0.349 1.00 94.38 86 ARG A N 1
ATOM 688 C CA . ARG A 1 86 ? 1.959 -14.872 0.004 1.00 94.38 86 ARG A CA 1
ATOM 689 C C . ARG A 1 86 ? 1.024 -14.973 -1.193 1.00 94.38 86 ARG A C 1
ATOM 691 O O . ARG A 1 86 ? 0.850 -16.063 -1.728 1.00 94.38 86 ARG A O 1
ATOM 698 N N . GLN A 1 87 ? 0.370 -13.880 -1.558 1.00 93.19 87 GLN A N 1
ATOM 699 C CA . GLN A 1 87 ? -0.657 -13.894 -2.578 1.00 93.19 87 GLN A CA 1
ATOM 700 C C . GLN A 1 87 ? -0.023 -13.956 -3.963 1.00 93.19 87 GLN A C 1
ATOM 702 O O . GLN A 1 87 ? 0.799 -13.110 -4.296 1.00 93.19 87 GLN A O 1
ATOM 707 N N . THR A 1 88 ? -0.445 -14.911 -4.785 1.00 89.56 88 THR A N 1
ATOM 708 C CA . THR A 1 88 ? -0.002 -15.057 -6.183 1.00 89.56 88 THR A CA 1
ATOM 709 C C . THR A 1 88 ? -1.035 -14.528 -7.168 1.00 89.56 88 THR A C 1
ATOM 711 O O . THR A 1 88 ? -0.689 -14.101 -8.264 1.00 89.56 88 THR A O 1
ATOM 714 N N . ASP A 1 89 ? -2.307 -14.530 -6.769 1.00 89.62 89 ASP A N 1
ATOM 715 C CA . ASP A 1 89 ? -3.402 -14.126 -7.637 1.00 89.62 89 ASP A CA 1
ATOM 716 C C . ASP A 1 89 ? -3.454 -12.601 -7.788 1.00 89.62 89 ASP A C 1
ATOM 718 O O . ASP A 1 89 ? -3.557 -11.857 -6.806 1.00 89.62 89 ASP A O 1
ATOM 722 N N . LEU A 1 90 ? -3.482 -12.143 -9.040 1.00 88.69 90 LEU A N 1
ATOM 723 C CA . LEU A 1 90 ? -3.509 -10.731 -9.419 1.00 88.69 90 LEU A CA 1
ATOM 724 C C . LEU A 1 90 ? -4.628 -9.931 -8.726 1.00 88.69 90 LEU A C 1
ATOM 726 O O . LEU A 1 90 ? -4.386 -8.863 -8.164 1.00 88.69 90 LEU A O 1
ATOM 730 N N . GLY A 1 91 ? -5.867 -10.432 -8.771 1.00 89.50 91 GLY A N 1
ATOM 731 C CA . GLY A 1 91 ? -7.040 -9.711 -8.262 1.00 89.50 91 GLY A CA 1
ATOM 732 C C . GLY A 1 91 ? -6.926 -9.376 -6.769 1.00 89.50 91 GLY A C 1
ATOM 733 O O . GLY A 1 91 ? -6.987 -8.204 -6.396 1.00 89.50 91 GLY A O 1
ATOM 734 N N . PRO A 1 92 ? -6.713 -10.372 -5.895 1.00 93.25 92 PRO A N 1
ATOM 735 C CA . PRO A 1 92 ? -6.482 -10.123 -4.478 1.00 93.25 92 PRO A CA 1
ATOM 736 C C . PRO A 1 92 ? -5.249 -9.256 -4.170 1.00 93.25 92 PRO A C 1
ATOM 738 O O . PRO A 1 92 ? -5.315 -8.468 -3.228 1.00 93.25 92 PRO A O 1
ATOM 741 N N . GLN A 1 93 ? -4.154 -9.350 -4.941 1.00 94.69 93 GLN A N 1
ATOM 742 C CA . GLN A 1 93 ? -3.010 -8.439 -4.770 1.00 94.69 93 GLN A CA 1
ATOM 743 C C . GLN A 1 93 ? -3.416 -6.979 -5.010 1.00 94.69 93 GLN A C 1
ATOM 745 O O . GLN A 1 93 ? -3.098 -6.114 -4.195 1.00 94.69 93 GLN A O 1
ATOM 750 N N . LEU A 1 94 ? -4.173 -6.703 -6.078 1.00 92.69 94 LEU A N 1
ATOM 751 C CA . LEU A 1 94 ? -4.686 -5.359 -6.359 1.00 92.69 94 LEU A CA 1
ATOM 752 C C . LEU A 1 94 ? -5.567 -4.839 -5.219 1.00 92.69 94 LEU A C 1
ATOM 754 O O . LEU A 1 94 ? -5.423 -3.687 -4.817 1.00 92.69 94 LEU A O 1
ATOM 758 N N . LEU A 1 95 ? -6.440 -5.679 -4.658 1.00 95.31 95 LEU A N 1
ATOM 759 C CA . LEU A 1 95 ? -7.287 -5.286 -3.529 1.00 95.31 95 LEU A CA 1
ATOM 760 C C . LEU A 1 95 ? -6.472 -4.917 -2.279 1.00 95.31 95 LEU A C 1
ATOM 762 O O . LEU A 1 95 ? -6.758 -3.906 -1.636 1.00 95.31 95 LEU A O 1
ATOM 766 N N . LEU A 1 96 ? -5.447 -5.711 -1.950 1.00 97.88 96 LEU A N 1
ATOM 767 C CA . LEU A 1 96 ? -4.528 -5.424 -0.844 1.00 97.88 96 LEU A CA 1
ATOM 768 C C . LEU A 1 96 ? -3.808 -4.089 -1.065 1.00 97.88 96 LEU A C 1
ATOM 770 O O . LEU A 1 96 ? -3.795 -3.231 -0.182 1.00 97.88 96 LEU A O 1
ATOM 774 N N . LEU A 1 97 ? -3.262 -3.885 -2.267 1.00 97.56 97 LEU A N 1
ATOM 775 C CA . LEU A 1 97 ? -2.551 -2.661 -2.628 1.00 97.56 97 LEU A CA 1
ATOM 776 C C . LEU A 1 97 ? -3.443 -1.421 -2.581 1.00 97.56 97 LEU A C 1
ATOM 778 O O . LEU A 1 97 ? -2.998 -0.371 -2.129 1.00 97.56 97 LEU A O 1
ATOM 782 N N . LYS A 1 98 ? -4.705 -1.526 -3.002 1.00 95.56 98 LYS A N 1
ATOM 783 C CA . LYS A 1 98 ? -5.661 -0.413 -2.944 1.00 95.56 98 LYS A CA 1
ATOM 784 C C . LYS A 1 98 ? -5.963 0.025 -1.510 1.00 95.56 98 LYS A C 1
ATOM 786 O O . LYS A 1 98 ? -6.009 1.224 -1.246 1.00 95.56 98 LYS A O 1
ATOM 791 N N . VAL A 1 99 ? -6.111 -0.914 -0.572 1.00 97.06 99 VAL A N 1
ATOM 792 C CA . VAL A 1 99 ? -6.260 -0.569 0.855 1.00 97.06 99 VAL A CA 1
ATOM 793 C C . VAL A 1 99 ? -4.985 0.083 1.391 1.00 97.06 99 VAL A C 1
ATOM 795 O O . VAL A 1 99 ? -5.064 1.129 2.032 1.00 97.06 99 VAL A O 1
ATOM 798 N N . LEU A 1 100 ? -3.811 -0.480 1.084 1.00 98.38 100 LEU A N 1
ATOM 799 C CA . LEU A 1 100 ? -2.520 0.093 1.485 1.00 98.38 100 LEU A CA 1
ATOM 800 C C . LEU A 1 100 ? -2.326 1.515 0.941 1.00 98.38 100 LEU A C 1
ATOM 802 O O . LEU A 1 100 ? -1.907 2.401 1.681 1.00 98.38 100 LEU A O 1
ATOM 806 N N . TYR A 1 101 ? -2.696 1.765 -0.317 1.00 97.81 101 TYR A N 1
ATOM 807 C CA . TYR A 1 101 ? -2.664 3.100 -0.913 1.00 97.81 101 TYR A CA 1
ATOM 808 C C . TYR A 1 101 ? -3.469 4.106 -0.086 1.00 97.81 101 TYR A C 1
ATOM 810 O O . TYR A 1 101 ? -2.967 5.183 0.234 1.00 97.81 101 TYR A O 1
ATOM 818 N N . LEU A 1 102 ? -4.702 3.758 0.293 1.00 96.75 102 LEU A N 1
ATOM 819 C CA . LEU A 1 102 ? -5.557 4.643 1.086 1.00 96.75 102 LEU A CA 1
ATOM 820 C C . LEU A 1 102 ? -5.000 4.887 2.492 1.00 96.75 102 LEU A C 1
ATOM 822 O O . LEU A 1 102 ? -5.060 6.016 2.977 1.00 96.75 102 LEU A O 1
ATOM 826 N N . LEU A 1 103 ? -4.413 3.868 3.125 1.00 97.69 103 LEU A N 1
ATOM 827 C CA . LEU A 1 103 ? -3.764 4.007 4.432 1.00 97.69 103 LEU A CA 1
ATOM 828 C C . LEU A 1 103 ? -2.554 4.951 4.373 1.00 97.69 103 LEU A C 1
ATOM 830 O O . LEU A 1 103 ? -2.389 5.797 5.248 1.00 97.69 103 LEU A O 1
ATOM 834 N N . PHE A 1 104 ? -1.741 4.869 3.319 1.00 98.06 104 PHE A N 1
ATOM 835 C CA . PHE A 1 104 ? -0.570 5.737 3.160 1.00 98.06 104 PHE A CA 1
ATOM 836 C C . PHE A 1 104 ? -0.882 7.116 2.574 1.00 98.06 104 PHE A C 1
ATOM 838 O O . PHE A 1 104 ? -0.010 7.979 2.546 1.00 98.06 104 PHE A O 1
ATOM 845 N N . THR A 1 105 ? -2.103 7.363 2.098 1.00 96.44 105 THR A N 1
ATOM 846 C CA . THR A 1 105 ? -2.530 8.681 1.584 1.00 96.44 105 THR A CA 1
ATOM 847 C C . THR A 1 105 ? -3.488 9.417 2.514 1.00 96.44 105 THR A C 1
ATOM 849 O O . THR A 1 105 ? -3.736 10.603 2.311 1.00 96.44 105 THR A O 1
ATOM 852 N N . THR A 1 106 ? -3.954 8.759 3.575 1.00 96.12 106 THR A N 1
ATOM 853 C CA . THR A 1 106 ? -4.780 9.365 4.621 1.00 96.12 106 THR A CA 1
ATOM 854 C C . THR A 1 106 ? -3.906 9.782 5.812 1.00 96.12 106 THR A C 1
ATOM 856 O O . THR A 1 106 ? -3.352 8.907 6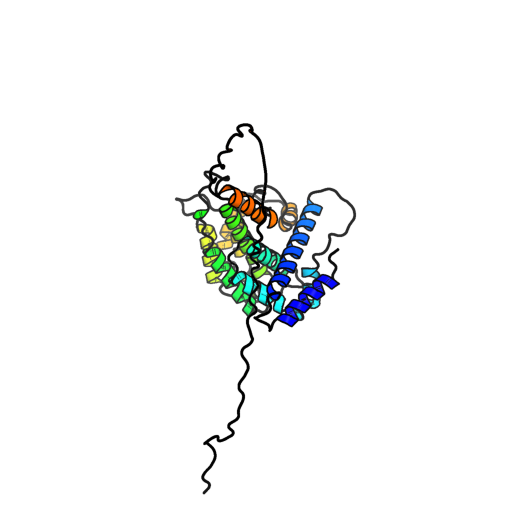.475 1.00 96.12 106 THR A O 1
ATOM 859 N N . PRO A 1 107 ? -3.797 11.085 6.149 1.00 96.75 107 PRO A N 1
ATOM 860 C CA . PRO A 1 107 ? -2.878 11.553 7.194 1.00 96.75 107 PRO A CA 1
ATOM 861 C C . PRO A 1 107 ? -3.063 10.896 8.564 1.00 96.75 107 PRO A C 1
ATOM 863 O O . PRO A 1 107 ? -2.090 10.608 9.252 1.00 96.75 107 PRO A O 1
ATOM 866 N N . ALA A 1 108 ? -4.309 10.605 8.946 1.00 96.94 108 ALA A N 1
ATOM 867 C CA . ALA A 1 108 ? -4.620 9.973 10.228 1.00 96.94 108 ALA A CA 1
ATOM 868 C C . ALA A 1 108 ? -4.102 8.525 10.351 1.00 96.94 108 ALA A C 1
ATOM 870 O O . ALA A 1 108 ? -4.063 7.987 11.453 1.00 96.94 108 ALA A O 1
ATOM 871 N N . THR A 1 109 ? -3.707 7.888 9.245 1.00 97.06 109 THR A N 1
ATOM 872 C CA . THR A 1 109 ? -3.237 6.494 9.213 1.00 97.06 109 THR A CA 1
ATOM 873 C C . THR A 1 109 ? -1.765 6.355 8.826 1.00 97.06 109 THR A C 1
ATOM 875 O O . THR A 1 109 ? -1.288 5.232 8.678 1.00 97.06 109 THR A O 1
ATOM 878 N N . PHE A 1 110 ? -1.016 7.455 8.707 1.00 96.81 110 PHE A N 1
ATOM 879 C CA . PHE A 1 110 ? 0.409 7.424 8.344 1.00 96.81 110 PHE A CA 1
ATOM 880 C C . PHE A 1 110 ? 1.271 6.602 9.315 1.00 96.81 110 PHE A C 1
ATOM 882 O O . PHE A 1 110 ? 2.214 5.947 8.880 1.00 96.81 110 PHE A O 1
ATOM 889 N N . GLU A 1 111 ? 0.900 6.557 10.598 1.00 95.50 111 GLU A N 1
ATOM 890 C CA . GLU A 1 111 ? 1.602 5.784 11.636 1.00 95.50 111 GLU A CA 1
ATOM 891 C C . GLU A 1 111 ? 0.893 4.468 12.020 1.00 95.50 111 GLU A C 1
ATOM 893 O O . GLU A 1 111 ? 1.143 3.873 13.076 1.00 95.50 111 GLU A O 1
ATOM 898 N N . TYR A 1 112 ? -0.032 4.001 11.175 1.00 97.88 112 TYR A N 1
ATOM 899 C CA . TYR A 1 112 ? -0.824 2.801 11.451 1.00 97.88 112 TYR A CA 1
ATOM 900 C C . TYR A 1 112 ? 0.012 1.513 11.483 1.00 97.88 112 TYR A C 1
ATOM 902 O O . TYR A 1 112 ? -0.325 0.597 12.225 1.00 97.88 112 TYR A O 1
ATOM 910 N N . PHE A 1 113 ? 1.110 1.439 10.729 1.00 97.69 113 PHE A N 1
ATOM 911 C CA . PHE A 1 113 ? 2.017 0.287 10.720 1.00 97.69 113 PHE A CA 1
ATOM 912 C C . PHE A 1 113 ? 3.207 0.500 11.656 1.00 97.69 113 PHE A C 1
ATOM 914 O O . PHE A 1 113 ? 3.607 1.638 11.917 1.00 97.69 113 PHE A O 1
ATOM 921 N N . TYR A 1 114 ? 3.783 -0.590 12.167 1.00 95.88 114 TYR A N 1
ATOM 922 C CA . TYR A 1 114 ? 5.076 -0.522 12.845 1.00 95.88 114 TYR A CA 1
ATOM 923 C C . TYR A 1 114 ? 6.208 -0.372 11.824 1.00 95.88 114 TYR A C 1
ATOM 925 O O . TYR A 1 114 ? 6.102 -0.806 10.680 1.00 95.88 114 TYR A O 1
ATOM 933 N N . THR A 1 115 ? 7.329 0.208 12.246 1.00 95.44 115 THR A N 1
ATOM 934 C CA . THR A 1 115 ? 8.489 0.447 11.371 1.00 95.44 115 THR A CA 1
ATOM 935 C C . THR A 1 115 ? 9.060 -0.843 10.777 1.00 95.44 115 THR A C 1
ATOM 937 O O . THR A 1 115 ? 9.397 -0.880 9.597 1.00 95.44 115 THR A O 1
ATOM 940 N N . ASN A 1 116 ? 9.094 -1.929 11.555 1.00 95.88 116 ASN A N 1
ATOM 941 C CA . ASN A 1 116 ? 9.533 -3.244 11.073 1.00 95.88 116 ASN A CA 1
ATOM 942 C C . ASN A 1 116 ? 8.653 -3.762 9.932 1.00 95.88 116 ASN A C 1
ATOM 944 O O . ASN A 1 116 ? 9.163 -4.260 8.931 1.00 95.88 116 ASN A O 1
ATOM 948 N N . ASP A 1 117 ? 7.339 -3.604 10.069 1.00 97.19 117 ASP A N 1
ATOM 949 C CA . ASP A 1 117 ? 6.377 -4.025 9.056 1.00 97.19 117 ASP A CA 1
ATOM 950 C C . ASP A 1 117 ? 6.532 -3.209 7.772 1.00 97.19 117 ASP A C 1
ATOM 952 O O . ASP A 1 117 ? 6.432 -3.752 6.674 1.00 97.19 117 ASP A O 1
ATOM 956 N N . LEU A 1 118 ? 6.845 -1.916 7.890 1.00 97.56 118 LEU A N 1
ATOM 957 C CA . LEU A 1 118 ? 7.126 -1.065 6.736 1.00 97.56 118 LEU A CA 1
ATOM 958 C C . LEU A 1 118 ? 8.390 -1.494 5.992 1.00 97.56 118 LEU A C 1
ATOM 960 O O . LEU A 1 118 ? 8.368 -1.540 4.765 1.00 97.56 118 LEU A O 1
ATOM 964 N N . HIS A 1 119 ? 9.459 -1.865 6.701 1.00 97.00 119 HIS A N 1
ATOM 965 C CA . HIS A 1 119 ? 10.655 -2.434 6.071 1.00 97.00 119 HIS A CA 1
ATOM 966 C C . HIS A 1 119 ? 10.322 -3.720 5.302 1.00 97.00 119 HIS A C 1
ATOM 968 O O . HIS A 1 119 ? 10.685 -3.854 4.133 1.00 97.00 119 HIS A O 1
ATOM 974 N N . VAL A 1 120 ? 9.560 -4.629 5.923 1.00 97.44 120 VAL A N 1
ATOM 975 C CA . VAL A 1 120 ? 9.095 -5.863 5.270 1.00 97.44 120 VAL A CA 1
ATOM 976 C C . VAL A 1 120 ? 8.234 -5.544 4.047 1.00 97.44 120 VAL A C 1
ATOM 978 O O . VAL A 1 120 ? 8.387 -6.174 3.003 1.00 97.44 120 VAL A O 1
ATOM 981 N N . LEU A 1 121 ? 7.345 -4.555 4.139 1.00 98.06 121 LEU A N 1
ATOM 982 C CA . LEU A 1 121 ? 6.488 -4.157 3.030 1.00 98.06 121 LEU A CA 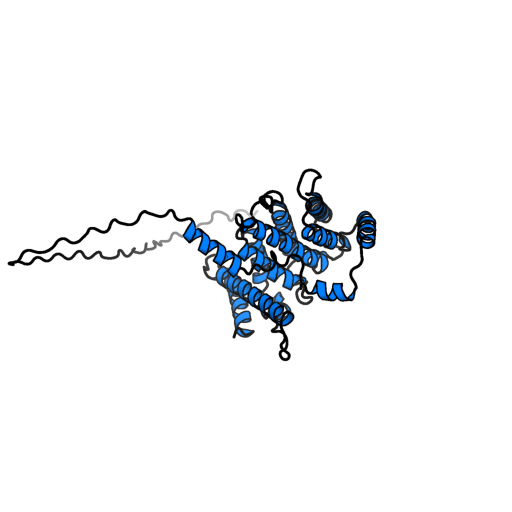1
ATOM 983 C C . LEU A 1 121 ? 7.289 -3.558 1.867 1.00 98.06 121 LEU A C 1
ATOM 985 O O . LEU A 1 121 ? 6.994 -3.880 0.718 1.00 98.06 121 LEU A O 1
ATOM 989 N N . VAL A 1 122 ? 8.310 -2.737 2.138 1.00 97.81 122 VAL A N 1
ATOM 990 C CA . VAL A 1 122 ? 9.226 -2.234 1.101 1.00 97.81 122 VAL A CA 1
ATOM 991 C C . VAL A 1 122 ? 9.901 -3.401 0.384 1.00 97.81 122 VAL A C 1
ATOM 993 O O . VAL A 1 122 ? 9.871 -3.450 -0.843 1.00 97.81 122 VAL A O 1
ATOM 996 N N . ASP A 1 123 ? 10.428 -4.375 1.126 1.00 97.19 123 ASP A N 1
ATOM 997 C CA . ASP A 1 123 ? 11.073 -5.557 0.544 1.00 97.19 123 ASP A CA 1
ATOM 998 C C . ASP A 1 123 ? 10.115 -6.376 -0.330 1.00 97.19 123 ASP A C 1
ATOM 1000 O O . ASP A 1 123 ? 10.467 -6.770 -1.444 1.00 97.19 123 ASP A O 1
ATOM 1004 N N . VAL A 1 124 ? 8.881 -6.592 0.137 1.00 96.94 124 VAL A N 1
ATOM 1005 C CA . VAL A 1 124 ? 7.838 -7.290 -0.629 1.00 96.94 124 VAL A CA 1
ATOM 1006 C C . VAL A 1 124 ? 7.503 -6.533 -1.913 1.00 96.94 124 VAL A C 1
ATOM 1008 O O . VAL A 1 124 ? 7.418 -7.148 -2.974 1.00 96.94 124 VAL A O 1
ATOM 1011 N N . ILE A 1 125 ? 7.332 -5.209 -1.844 1.00 96.75 125 ILE A N 1
ATOM 1012 C CA . ILE A 1 125 ? 7.011 -4.389 -3.017 1.00 96.75 125 ILE A CA 1
ATOM 1013 C C . ILE A 1 125 ? 8.167 -4.400 -4.021 1.00 96.75 125 ILE A C 1
ATOM 1015 O O . ILE A 1 125 ? 7.914 -4.577 -5.209 1.00 96.75 125 ILE A O 1
ATOM 1019 N N . LEU A 1 126 ? 9.419 -4.242 -3.581 1.00 95.06 126 LEU A N 1
ATOM 1020 C CA . LEU A 1 126 ? 10.570 -4.230 -4.489 1.00 95.06 126 LEU A CA 1
ATOM 1021 C C . LEU A 1 126 ? 10.789 -5.580 -5.161 1.00 95.06 126 LEU A C 1
ATOM 1023 O O . LEU A 1 126 ? 10.987 -5.618 -6.373 1.00 95.06 126 LEU A O 1
ATOM 1027 N N . ARG A 1 127 ? 10.693 -6.678 -4.405 1.00 94.81 127 ARG A N 1
ATOM 1028 C CA . ARG A 1 127 ? 10.766 -8.027 -4.972 1.00 94.81 127 ARG A CA 1
ATOM 1029 C C . ARG A 1 127 ? 9.668 -8.233 -6.014 1.00 94.81 127 ARG A C 1
ATOM 1031 O O . ARG A 1 127 ? 9.972 -8.571 -7.151 1.00 94.81 127 ARG A O 1
ATOM 1038 N N . ASN A 1 128 ? 8.415 -7.942 -5.663 1.00 93.19 128 ASN A N 1
ATOM 1039 C CA . ASN A 1 128 ? 7.295 -8.136 -6.581 1.00 93.19 128 ASN A CA 1
ATOM 1040 C C . ASN A 1 128 ? 7.403 -7.223 -7.817 1.00 93.19 128 ASN A C 1
ATOM 1042 O O . ASN A 1 128 ? 7.046 -7.643 -8.908 1.00 93.19 128 ASN A O 1
ATOM 1046 N N . LEU A 1 129 ? 7.930 -6.000 -7.691 1.00 91.44 129 LEU A N 1
ATOM 1047 C CA . LEU A 1 129 ? 8.185 -5.125 -8.841 1.00 91.44 129 LEU A CA 1
ATOM 1048 C C . LEU A 1 129 ? 9.245 -5.680 -9.801 1.00 91.44 129 LEU A C 1
ATOM 1050 O O . LEU A 1 129 ? 9.119 -5.461 -11.002 1.00 91.44 129 LEU A O 1
ATOM 1054 N N . LEU A 1 130 ? 10.271 -6.363 -9.286 1.00 89.25 130 LEU A N 1
ATOM 1055 C CA . LEU A 1 130 ? 11.312 -7.001 -10.098 1.00 89.25 130 LEU A CA 1
ATOM 1056 C C . LEU A 1 130 ? 10.843 -8.321 -10.725 1.00 89.25 130 LEU A C 1
ATOM 1058 O O . LEU A 1 130 ? 11.259 -8.638 -11.836 1.00 89.25 130 LEU A O 1
ATOM 1062 N N . ASP A 1 131 ? 9.977 -9.064 -10.033 1.00 86.88 131 ASP A N 1
ATOM 1063 C CA . ASP A 1 131 ? 9.407 -10.325 -10.523 1.00 86.88 131 ASP A CA 1
ATOM 1064 C C . ASP A 1 131 ? 8.350 -10.107 -11.622 1.00 86.88 131 ASP A C 1
ATOM 1066 O O . ASP A 1 131 ? 8.093 -10.999 -12.431 1.00 86.88 131 ASP A O 1
ATOM 1070 N N . LEU A 1 132 ? 7.731 -8.921 -11.668 1.00 82.75 132 LEU A N 1
ATOM 1071 C CA . LEU A 1 132 ? 6.817 -8.531 -12.741 1.00 82.75 132 LEU A CA 1
ATOM 1072 C C . LEU A 1 132 ? 7.618 -8.241 -14.018 1.00 82.75 132 LEU A C 1
ATOM 1074 O O . LEU A 1 132 ? 8.013 -7.098 -14.261 1.00 82.75 132 LEU A O 1
ATOM 1078 N N . ASP A 1 133 ? 7.834 -9.273 -14.836 1.00 65.19 133 ASP A N 1
ATOM 1079 C CA . ASP A 1 133 ? 8.627 -9.223 -16.071 1.00 65.19 133 ASP A CA 1
ATOM 1080 C C . ASP A 1 133 ? 8.098 -8.164 -17.068 1.00 65.19 133 ASP A C 1
ATOM 1082 O O . ASP A 1 133 ? 6.926 -8.212 -17.454 1.00 65.19 133 ASP A O 1
ATOM 1086 N N . PRO A 1 134 ? 8.914 -7.180 -17.497 1.00 59.91 134 PRO A N 1
ATOM 1087 C CA . PRO A 1 134 ? 8.537 -6.238 -18.553 1.00 59.91 134 PRO A CA 1
ATOM 1088 C C . PRO A 1 134 ? 8.497 -6.870 -19.952 1.00 59.91 134 PRO A C 1
ATOM 1090 O O . PRO A 1 134 ? 7.835 -6.330 -20.828 1.00 59.91 134 PRO A O 1
ATOM 1093 N N . GLY A 1 135 ? 9.186 -7.993 -20.180 1.00 52.69 135 GLY A N 1
ATOM 1094 C CA . GLY A 1 135 ? 9.356 -8.607 -21.502 1.00 52.69 135 GLY A CA 1
ATOM 1095 C C . GLY A 1 135 ? 8.258 -9.589 -21.917 1.00 52.69 135 GLY A C 1
ATOM 1096 O O . GLY A 1 135 ? 8.175 -9.945 -23.090 1.00 52.69 135 GLY A O 1
ATOM 1097 N N . LEU A 1 136 ? 7.394 -10.017 -20.992 1.00 52.12 136 LEU A N 1
ATOM 1098 C CA . LEU A 1 136 ? 6.219 -10.847 -21.307 1.00 52.12 136 LEU A CA 1
ATOM 1099 C C . LEU A 1 136 ? 5.015 -10.017 -21.790 1.00 52.12 136 LEU A C 1
ATOM 1101 O O . LEU A 1 136 ? 3.971 -10.577 -22.122 1.00 52.12 136 LEU A O 1
ATOM 1105 N N . GLU A 1 137 ? 5.160 -8.690 -21.834 1.00 52.81 137 GLU A N 1
ATOM 1106 C CA . GLU A 1 137 ? 4.140 -7.742 -22.298 1.00 52.81 137 GLU A CA 1
ATOM 1107 C C . GLU A 1 137 ? 4.053 -7.671 -23.836 1.00 52.81 137 GLU A C 1
ATOM 1109 O O . GLU A 1 137 ? 3.023 -7.266 -24.373 1.00 52.81 137 GLU A O 1
ATOM 1114 N N . ASP A 1 138 ? 5.086 -8.135 -24.549 1.00 46.59 138 ASP A N 1
ATOM 1115 C CA . ASP A 1 138 ? 5.261 -7.942 -25.994 1.00 46.59 138 ASP A CA 1
ATOM 1116 C C . ASP A 1 138 ? 4.697 -9.093 -26.858 1.00 46.59 138 ASP A C 1
ATOM 1118 O O . ASP A 1 138 ? 5.345 -9.578 -27.787 1.00 46.59 138 ASP A O 1
ATOM 1122 N N . ASP A 1 139 ? 3.443 -9.488 -26.623 1.00 47.62 139 ASP A N 1
ATOM 1123 C CA . ASP A 1 139 ? 2.594 -9.944 -27.739 1.00 47.62 139 ASP A CA 1
ATOM 1124 C C . ASP A 1 139 ? 1.419 -8.977 -27.947 1.00 47.62 139 ASP A C 1
ATOM 1126 O O . ASP A 1 139 ? 0.248 -9.346 -28.028 1.00 47.62 139 ASP A O 1
ATOM 1130 N N . ASP A 1 140 ? 1.755 -7.690 -28.069 1.00 47.84 140 ASP A N 1
ATOM 1131 C CA . ASP A 1 140 ? 0.851 -6.610 -28.498 1.00 47.84 140 ASP A CA 1
ATOM 1132 C C . ASP A 1 140 ? 0.371 -6.790 -29.960 1.00 47.84 140 ASP A C 1
ATOM 1134 O O . ASP A 1 140 ? -0.426 -6.013 -30.485 1.00 47.84 140 ASP A O 1
ATOM 1138 N N . SER A 1 141 ? 0.801 -7.866 -30.640 1.00 49.59 141 SER A N 1
ATOM 1139 C CA . SER A 1 141 ? 0.250 -8.265 -31.939 1.00 49.59 141 SER A CA 1
ATOM 1140 C C . SER A 1 141 ? -1.176 -8.830 -31.834 1.00 49.59 141 SER A C 1
ATOM 1142 O O . SER A 1 141 ? -1.873 -8.970 -32.845 1.00 49.59 141 SER A O 1
ATOM 1144 N N . SER A 1 142 ? -1.667 -9.065 -30.610 1.00 45.97 142 SER A N 1
ATOM 1145 C CA . SER A 1 142 ? -3.084 -9.285 -30.356 1.00 45.97 142 SER A CA 1
ATOM 1146 C C . SER A 1 142 ? -3.498 -8.887 -28.932 1.00 45.97 142 SER A C 1
ATOM 1148 O O . SER A 1 142 ? -3.453 -9.718 -28.018 1.00 45.97 142 SER A O 1
ATOM 1150 N N . PRO A 1 143 ? -4.088 -7.691 -28.736 1.00 49.59 143 PRO A N 1
ATOM 1151 C CA . PRO A 1 143 ? -4.794 -7.348 -27.493 1.00 49.59 143 PRO A CA 1
ATOM 1152 C C . PRO A 1 143 ? -5.983 -8.286 -27.185 1.00 49.59 143 PRO A C 1
ATOM 1154 O O . PRO A 1 143 ? -6.644 -8.153 -26.157 1.00 49.59 143 PRO A O 1
ATOM 1157 N N . VAL A 1 144 ? -6.278 -9.240 -28.076 1.00 49.19 144 VAL A N 1
ATOM 1158 C CA . VAL A 1 144 ? -7.332 -10.247 -27.933 1.00 49.19 144 VAL A CA 1
ATOM 1159 C C . VAL A 1 144 ? -6.820 -11.542 -27.279 1.00 49.19 144 VAL A C 1
ATOM 1161 O O . VAL A 1 144 ? -7.643 -12.272 -26.734 1.00 49.19 144 VAL A O 1
ATOM 1164 N N . TYR A 1 145 ? -5.510 -11.841 -27.287 1.00 47.03 145 TYR A N 1
ATOM 1165 C CA . TYR A 1 145 ? -5.001 -13.160 -26.860 1.00 47.03 145 TYR A CA 1
ATOM 1166 C C . TYR A 1 145 ? -4.357 -13.230 -25.466 1.00 47.03 145 TYR A C 1
ATOM 1168 O O . TYR A 1 145 ? -4.187 -14.345 -24.978 1.00 47.03 145 TYR A O 1
ATOM 1176 N N . SER A 1 146 ? -4.070 -12.114 -24.778 1.00 51.28 146 SER A N 1
ATOM 1177 C CA . SER A 1 146 ? -3.517 -12.182 -23.409 1.00 51.28 146 SER A CA 1
ATOM 1178 C C . SER A 1 146 ? -4.077 -11.117 -22.449 1.00 51.28 146 SER A C 1
ATOM 1180 O O . SER A 1 146 ? -3.458 -10.079 -22.205 1.00 51.28 146 SER A O 1
ATOM 1182 N N . PRO A 1 147 ? -5.256 -11.369 -21.846 1.00 54.72 147 PRO A N 1
ATOM 1183 C CA . PRO A 1 147 ? -5.811 -10.534 -20.774 1.00 54.72 147 PRO A CA 1
ATOM 1184 C C . PRO A 1 147 ? -4.890 -10.433 -19.547 1.00 54.72 147 PRO A C 1
ATOM 1186 O O . PRO A 1 147 ? -4.982 -9.481 -18.771 1.00 54.72 147 PRO A O 1
ATOM 1189 N N . GLU A 1 148 ? -4.009 -11.420 -19.370 1.00 55.25 148 GLU A N 1
ATOM 1190 C CA . GLU A 1 148 ? -3.094 -11.524 -18.237 1.00 55.25 148 GLU A CA 1
ATOM 1191 C C . GLU A 1 148 ? -1.998 -10.448 -18.278 1.00 55.25 148 GLU A C 1
ATOM 1193 O O . GLU A 1 148 ? -1.724 -9.827 -17.251 1.00 55.25 148 GLU A O 1
ATOM 1198 N N . GLY A 1 149 ? -1.462 -10.126 -19.463 1.00 60.84 149 GLY A N 1
ATOM 1199 C CA . GLY A 1 149 ? -0.442 -9.079 -19.628 1.00 60.84 149 GLY A CA 1
ATOM 1200 C C . GLY A 1 149 ? -0.952 -7.678 -19.266 1.00 60.84 149 GLY A C 1
ATOM 1201 O O . GLY A 1 149 ? -0.274 -6.905 -18.591 1.00 60.84 149 GLY A O 1
ATOM 1202 N N . THR A 1 150 ? -2.211 -7.371 -19.604 1.00 72.50 150 THR A N 1
ATOM 1203 C CA . THR A 1 150 ? -2.865 -6.112 -19.191 1.00 72.50 150 THR A CA 1
ATOM 1204 C C . THR A 1 150 ? -2.998 -6.025 -17.666 1.00 72.50 150 THR A C 1
ATOM 1206 O O . THR A 1 150 ? -2.805 -4.963 -17.068 1.00 72.50 150 THR A O 1
ATOM 1209 N N . GLY A 1 151 ? -3.290 -7.158 -17.026 1.00 76.56 151 GLY A N 1
ATOM 1210 C CA . GLY A 1 151 ? -3.382 -7.275 -15.578 1.00 76.56 151 GLY A CA 1
ATOM 1211 C C . GLY A 1 151 ? -2.041 -7.083 -14.863 1.00 76.56 151 GLY A C 1
ATOM 1212 O O . GLY A 1 151 ? -1.967 -6.313 -13.905 1.00 76.56 151 GLY A O 1
ATOM 1213 N N . GLN A 1 152 ? -0.973 -7.720 -15.350 1.00 82.62 152 GLN A N 1
ATOM 1214 C CA . GLN A 1 152 ? 0.378 -7.574 -14.794 1.00 82.62 152 GLN A CA 1
ATOM 1215 C C . GLN A 1 152 ? 0.890 -6.131 -14.903 1.00 82.62 152 GLN A C 1
ATOM 1217 O O . GLN A 1 152 ? 1.424 -5.588 -13.931 1.00 82.62 152 GLN A O 1
ATOM 1222 N N . ARG A 1 153 ? 0.623 -5.453 -16.027 1.00 83.56 153 ARG A N 1
ATOM 1223 C CA . ARG A 1 153 ? 0.924 -4.024 -16.190 1.00 83.56 153 ARG A CA 1
ATOM 1224 C C . ARG A 1 153 ? 0.179 -3.160 -15.167 1.00 83.56 153 ARG A C 1
ATOM 1226 O O . ARG A 1 153 ? 0.787 -2.320 -14.498 1.00 83.56 153 ARG A O 1
ATOM 1233 N N . ALA A 1 154 ? -1.126 -3.388 -14.991 1.00 85.69 154 ALA A N 1
ATOM 1234 C CA . ALA A 1 154 ? -1.929 -2.674 -13.996 1.00 85.69 154 ALA A CA 1
ATOM 1235 C C . ALA A 1 154 ? -1.409 -2.896 -12.564 1.00 85.69 154 ALA A C 1
ATOM 1237 O O . ALA A 1 154 ? -1.375 -1.966 -11.751 1.00 85.69 154 ALA A O 1
ATOM 1238 N N . LEU A 1 155 ? -0.953 -4.109 -12.259 1.00 89.88 155 LEU A N 1
ATOM 1239 C CA . LEU A 1 155 ? -0.347 -4.450 -10.979 1.00 89.88 155 LEU A CA 1
ATOM 1240 C C . LEU A 1 155 ? 0.978 -3.720 -10.758 1.00 89.88 155 LEU A C 1
ATOM 1242 O O . LEU A 1 155 ? 1.145 -3.099 -9.708 1.00 89.88 155 LEU A O 1
ATOM 1246 N N . ARG A 1 156 ? 1.868 -3.693 -11.759 1.00 91.25 156 ARG A N 1
ATOM 1247 C CA . ARG A 1 156 ? 3.126 -2.927 -11.706 1.00 91.25 156 ARG A CA 1
ATOM 1248 C C . ARG A 1 156 ? 2.858 -1.452 -11.414 1.00 91.25 156 ARG A C 1
ATOM 1250 O O . ARG A 1 156 ? 3.478 -0.866 -10.525 1.00 91.25 156 ARG A O 1
ATOM 1257 N N . HIS A 1 157 ? 1.896 -0.846 -12.114 1.00 90.31 157 HIS A N 1
ATOM 1258 C CA . HIS A 1 157 ? 1.500 0.545 -11.863 1.00 90.31 157 HIS A CA 1
ATOM 1259 C C . HIS A 1 157 ? 0.979 0.742 -10.445 1.00 90.31 157 HIS A C 1
ATOM 1261 O O . HIS A 1 157 ? 1.291 1.746 -9.809 1.00 90.31 157 HIS A O 1
ATOM 1267 N N . THR A 1 158 ? 0.187 -0.203 -9.944 1.00 94.31 158 THR A N 1
ATOM 1268 C CA . THR A 1 158 ? -0.413 -0.118 -8.610 1.00 94.31 158 THR A CA 1
ATOM 1269 C C . THR A 1 158 ? 0.647 -0.237 -7.514 1.00 94.31 158 THR A C 1
ATOM 1271 O O . THR A 1 158 ? 0.642 0.577 -6.592 1.00 94.31 158 THR A O 1
ATOM 1274 N N . TYR A 1 159 ? 1.612 -1.151 -7.645 1.00 96.94 159 TYR A N 1
ATOM 1275 C CA . TYR A 1 159 ? 2.762 -1.236 -6.739 1.00 96.94 159 TYR A CA 1
ATOM 1276 C C . TYR A 1 159 ? 3.545 0.080 -6.685 1.00 96.94 159 TYR A C 1
ATOM 1278 O O . TYR A 1 159 ? 3.790 0.600 -5.599 1.00 96.94 159 TYR A O 1
ATOM 1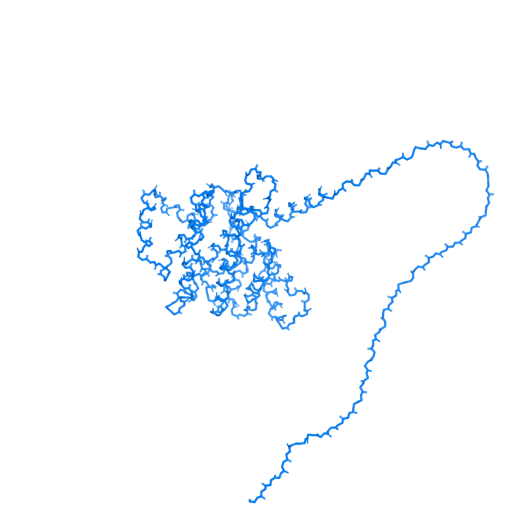286 N N . LEU A 1 160 ? 3.874 0.671 -7.839 1.00 95.38 160 LEU A N 1
ATOM 1287 C CA . LEU A 1 160 ? 4.579 1.958 -7.895 1.00 95.38 160 LEU A CA 1
ATOM 1288 C C . LEU A 1 160 ? 3.759 3.108 -7.288 1.00 95.38 160 LEU A C 1
ATOM 1290 O O . LEU A 1 160 ? 4.310 3.980 -6.615 1.00 95.38 160 LEU A O 1
ATOM 1294 N N . ARG A 1 161 ? 2.435 3.104 -7.485 1.00 95.69 161 ARG A N 1
ATOM 1295 C CA . ARG A 1 161 ? 1.522 4.083 -6.871 1.00 95.69 161 ARG A CA 1
ATOM 1296 C C . ARG A 1 161 ? 1.454 3.958 -5.352 1.00 95.69 161 ARG A C 1
ATOM 1298 O O . ARG A 1 161 ? 1.300 4.983 -4.700 1.00 95.69 161 ARG A O 1
ATOM 1305 N N . VAL A 1 162 ? 1.562 2.748 -4.797 1.00 97.88 162 VAL A N 1
ATOM 1306 C CA . VAL A 1 162 ? 1.628 2.505 -3.343 1.00 97.88 162 VAL A CA 1
ATOM 1307 C C . VAL A 1 162 ? 3.008 2.847 -2.784 1.00 97.88 162 VAL A C 1
ATOM 1309 O O . VAL A 1 162 ? 3.100 3.397 -1.689 1.00 97.88 162 VAL A O 1
ATOM 1312 N N . LEU A 1 163 ? 4.073 2.575 -3.543 1.00 97.88 163 LEU A N 1
ATOM 1313 C CA . LEU A 1 163 ? 5.451 2.816 -3.120 1.00 97.88 163 LEU A CA 1
ATOM 1314 C C . LEU A 1 163 ? 5.706 4.297 -2.808 1.00 97.88 163 LEU A C 1
ATOM 1316 O O . LEU A 1 163 ? 6.315 4.607 -1.792 1.00 97.88 163 LEU A O 1
ATOM 1320 N N . TYR A 1 164 ? 5.206 5.220 -3.634 1.00 96.94 164 TYR A N 1
ATOM 1321 C CA . TYR A 1 164 ? 5.399 6.656 -3.400 1.00 96.94 164 TYR A CA 1
ATOM 1322 C C . TYR A 1 164 ? 4.899 7.142 -2.020 1.00 96.94 164 TYR A C 1
ATOM 1324 O O . TYR A 1 164 ? 5.708 7.663 -1.251 1.00 96.94 164 TYR A O 1
ATOM 1332 N N . PRO A 1 165 ? 3.603 7.009 -1.666 1.00 97.38 165 PRO A N 1
ATOM 1333 C CA . PRO A 1 165 ? 3.107 7.451 -0.368 1.00 97.38 165 PRO A CA 1
ATOM 1334 C C . PRO A 1 165 ? 3.670 6.615 0.788 1.00 97.38 165 PRO A C 1
ATOM 1336 O O . PRO A 1 165 ? 3.883 7.173 1.857 1.00 97.38 165 PRO A O 1
ATOM 1339 N N . LEU A 1 166 ? 3.986 5.330 0.581 1.00 97.81 166 LEU A N 1
ATOM 1340 C CA . LEU A 1 166 ? 4.699 4.521 1.575 1.00 97.81 166 LEU A CA 1
ATOM 1341 C C . LEU A 1 166 ? 6.031 5.178 1.971 1.00 97.81 166 LEU A C 1
ATOM 1343 O O . LEU A 1 166 ? 6.294 5.366 3.153 1.00 97.81 166 LEU A O 1
ATOM 1347 N N . LEU A 1 167 ? 6.852 5.571 0.997 1.00 96.94 167 LEU A N 1
ATOM 1348 C CA . LEU A 1 167 ? 8.169 6.166 1.252 1.00 96.94 167 LEU A CA 1
ATOM 1349 C C . LEU A 1 167 ? 8.100 7.625 1.726 1.00 96.94 167 LEU A C 1
ATOM 1351 O O . LEU A 1 167 ? 9.002 8.084 2.423 1.00 96.94 167 LEU A O 1
ATOM 1355 N N . LYS A 1 168 ? 7.064 8.369 1.319 1.00 96.31 168 LYS A N 1
ATOM 1356 C CA . LYS A 1 168 ? 6.943 9.805 1.603 1.00 96.31 168 LYS A CA 1
ATOM 1357 C C . LYS A 1 168 ? 6.187 10.123 2.892 1.00 96.31 168 LYS A C 1
ATOM 1359 O O . LYS A 1 168 ? 6.536 11.079 3.571 1.00 96.31 168 LYS A O 1
ATOM 1364 N N . ASN A 1 169 ? 5.112 9.396 3.177 1.00 96.81 169 ASN A N 1
ATOM 1365 C CA . ASN A 1 169 ? 4.142 9.805 4.192 1.00 96.81 169 ASN A CA 1
ATOM 1366 C C . ASN A 1 169 ? 4.262 9.017 5.501 1.00 96.81 169 ASN A C 1
ATOM 1368 O O . ASN A 1 169 ? 3.641 9.399 6.484 1.00 96.81 169 ASN A O 1
ATOM 1372 N N . THR A 1 170 ? 5.015 7.916 5.524 1.00 96.12 170 THR A N 1
ATOM 1373 C CA . THR A 1 170 ? 5.171 7.075 6.721 1.00 96.12 170 THR A CA 1
ATOM 1374 C C . THR A 1 170 ? 6.417 7.455 7.520 1.00 96.12 170 THR A C 1
ATOM 1376 O O . THR A 1 170 ? 7.173 8.355 7.149 1.00 96.12 170 THR A O 1
ATOM 1379 N N . GLN A 1 171 ? 6.679 6.710 8.594 1.00 94.94 171 GLN A N 1
ATOM 1380 C CA . GLN A 1 171 ? 7.871 6.860 9.427 1.00 94.94 171 GLN A CA 1
ATOM 1381 C C . GLN A 1 171 ? 9.189 6.661 8.651 1.00 94.94 171 GLN A C 1
ATOM 1383 O O . GLN A 1 171 ? 10.238 7.079 9.136 1.00 94.94 171 GLN A O 1
ATOM 1388 N N . LEU A 1 172 ? 9.154 6.072 7.446 1.00 94.12 172 LEU A N 1
ATOM 1389 C CA . LEU A 1 172 ? 10.329 5.929 6.574 1.00 94.12 172 LEU A CA 1
ATOM 1390 C C . LEU A 1 172 ? 10.878 7.270 6.066 1.00 94.12 172 LEU A C 1
ATOM 1392 O O . LEU A 1 172 ? 12.042 7.347 5.697 1.00 94.12 172 LEU A O 1
ATOM 1396 N N . ALA A 1 173 ? 10.058 8.323 6.048 1.00 92.62 173 ALA A N 1
ATOM 1397 C CA . ALA A 1 173 ? 10.507 9.662 5.675 1.00 92.62 173 ALA A CA 1
ATOM 1398 C C . ALA A 1 173 ? 11.232 10.405 6.813 1.00 92.62 173 ALA A C 1
ATOM 1400 O O . ALA A 1 173 ? 11.735 11.506 6.592 1.00 92.62 173 ALA A O 1
ATOM 1401 N N . GLY A 1 174 ? 11.256 9.844 8.028 1.00 87.12 174 GLY A N 1
ATOM 1402 C CA . GLY A 1 174 ? 11.992 10.414 9.156 1.00 87.12 174 GLY A CA 1
ATOM 1403 C C . GLY A 1 174 ? 13.509 10.345 8.958 1.00 87.12 174 GLY A C 1
ATOM 1404 O O . GLY A 1 174 ? 14.004 9.543 8.171 1.00 87.12 174 GLY A O 1
ATOM 1405 N N . GLU A 1 175 ? 14.262 11.154 9.708 1.00 72.62 175 GLU A N 1
ATOM 1406 C CA . GLU A 1 175 ? 15.724 11.288 9.552 1.00 72.62 175 GLU A CA 1
ATOM 1407 C C . GLU A 1 175 ? 16.480 9.949 9.668 1.00 72.62 175 GLU A C 1
ATOM 1409 O O . GLU A 1 175 ? 17.389 9.680 8.880 1.00 72.62 175 GLU A O 1
ATOM 1414 N N . ASP A 1 176 ? 16.044 9.069 10.574 1.00 77.44 176 ASP A N 1
ATOM 1415 C CA . ASP A 1 176 ? 16.621 7.731 10.785 1.00 77.44 176 ASP A CA 1
ATOM 1416 C C . ASP A 1 176 ? 15.941 6.630 9.942 1.00 77.44 176 ASP A C 1
ATOM 1418 O O . ASP A 1 176 ? 16.327 5.460 9.993 1.00 77.44 176 ASP A O 1
ATOM 1422 N N . GLY A 1 177 ? 14.901 6.985 9.182 1.00 77.50 177 GLY A N 1
ATOM 1423 C CA . GLY A 1 177 ? 13.973 6.060 8.525 1.00 77.50 177 GLY A CA 1
ATOM 1424 C C . GLY A 1 177 ? 14.334 5.668 7.093 1.00 77.50 177 GLY A C 1
ATOM 1425 O O . GLY A 1 177 ? 13.595 4.884 6.500 1.00 77.50 177 GLY A O 1
ATOM 1426 N N . ASN A 1 178 ? 15.454 6.175 6.555 1.00 86.62 178 ASN A N 1
ATOM 1427 C CA . ASN A 1 178 ? 15.903 6.073 5.153 1.00 86.62 178 ASN A CA 1
ATOM 1428 C C . ASN A 1 178 ? 16.285 4.642 4.716 1.00 86.62 178 ASN A C 1
ATOM 1430 O O . ASN A 1 178 ? 17.402 4.361 4.264 1.00 86.62 178 ASN A O 1
ATOM 1434 N N . TYR A 1 179 ? 15.354 3.711 4.870 1.00 93.81 179 TYR A N 1
ATOM 1435 C CA . TYR A 1 179 ? 15.543 2.289 4.679 1.00 93.81 179 TYR A CA 1
ATOM 1436 C C . TYR A 1 179 ? 15.927 1.981 3.233 1.00 93.81 179 TYR A C 1
ATOM 1438 O O . TYR A 1 179 ? 15.217 2.342 2.295 1.00 93.81 179 TYR A O 1
ATOM 1446 N N . LYS A 1 180 ? 17.060 1.290 3.052 1.00 93.62 180 LYS A N 1
ATOM 1447 C CA . LYS A 1 180 ? 17.520 0.771 1.753 1.00 93.62 180 LYS A CA 1
ATOM 1448 C C . LYS A 1 180 ? 17.569 1.809 0.617 1.00 93.62 180 LYS A C 1
ATOM 1450 O O . LYS A 1 180 ? 17.386 1.451 -0.546 1.00 93.62 180 LYS A O 1
ATOM 1455 N N . ARG A 1 181 ? 17.876 3.079 0.919 1.00 94.25 181 ARG A N 1
ATOM 1456 C CA . ARG A 1 181 ? 17.936 4.186 -0.061 1.00 94.25 181 ARG A CA 1
ATOM 1457 C C . ARG A 1 181 ? 18.636 3.809 -1.376 1.00 94.25 181 ARG A C 1
ATOM 1459 O O . ARG A 1 181 ? 18.060 3.983 -2.447 1.00 94.25 181 ARG A O 1
ATOM 1466 N N . ASP A 1 182 ? 19.839 3.242 -1.308 1.00 93.50 182 ASP A N 1
ATOM 1467 C CA . ASP A 1 182 ? 20.610 2.904 -2.513 1.00 93.50 182 ASP A CA 1
ATOM 1468 C C . ASP A 1 182 ? 19.977 1.764 -3.323 1.00 93.50 182 ASP A C 1
ATOM 1470 O O . ASP A 1 182 ? 20.021 1.764 -4.551 1.00 93.50 182 ASP A O 1
ATOM 1474 N N . GLU A 1 183 ? 19.386 0.773 -2.652 1.00 94.06 183 GLU A N 1
ATOM 1475 C CA . GLU A 1 183 ? 18.689 -0.336 -3.311 1.00 94.06 183 GLU A CA 1
ATOM 1476 C C . GLU A 1 183 ? 17.414 0.155 -3.995 1.00 94.06 183 GLU A C 1
ATOM 1478 O O . GLU A 1 183 ? 17.197 -0.162 -5.163 1.00 94.06 183 GLU A O 1
ATOM 1483 N N . LEU A 1 184 ? 16.641 1.012 -3.320 1.00 95.25 184 LEU A N 1
ATOM 1484 C CA . LEU A 1 184 ? 15.482 1.692 -3.894 1.00 95.25 184 LEU A CA 1
ATOM 1485 C C . LEU A 1 184 ? 15.862 2.454 -5.164 1.00 95.25 184 LEU A C 1
ATOM 1487 O O . LEU A 1 184 ? 15.228 2.268 -6.200 1.00 95.25 184 LEU A O 1
ATOM 1491 N N . ARG A 1 185 ? 16.927 3.266 -5.120 1.00 94.12 185 ARG A N 1
ATOM 1492 C CA . ARG A 1 185 ? 17.397 4.009 -6.300 1.00 94.12 185 ARG A CA 1
ATOM 1493 C C . ARG A 1 185 ? 17.823 3.085 -7.432 1.00 94.12 185 ARG A C 1
ATOM 1495 O O . ARG A 1 185 ? 17.438 3.327 -8.574 1.00 94.12 185 ARG A O 1
ATOM 1502 N N . ARG A 1 186 ? 18.565 2.011 -7.137 1.00 92.50 186 ARG A N 1
ATOM 1503 C CA . ARG A 1 186 ? 18.965 1.022 -8.151 1.00 92.50 186 ARG A CA 1
ATOM 1504 C C . ARG A 1 186 ? 17.755 0.374 -8.817 1.00 92.50 186 ARG A C 1
ATOM 1506 O O . ARG A 1 186 ? 17.698 0.346 -10.041 1.00 92.50 186 ARG A O 1
ATOM 1513 N N . VAL A 1 187 ? 16.786 -0.108 -8.038 1.00 91.56 187 VAL A N 1
ATOM 1514 C CA . VAL A 1 187 ? 15.573 -0.749 -8.571 1.00 91.56 187 VAL A CA 1
ATOM 1515 C C . VAL A 1 187 ? 14.753 0.238 -9.401 1.00 91.56 187 VAL A C 1
ATOM 1517 O O . VAL A 1 187 ? 14.361 -0.084 -10.517 1.00 91.56 187 VAL A O 1
ATOM 1520 N N . LEU A 1 188 ? 14.550 1.463 -8.914 1.00 91.62 188 LEU A N 1
ATOM 1521 C CA . LEU A 1 188 ? 13.863 2.519 -9.663 1.00 91.62 188 LEU A CA 1
ATOM 1522 C C . LEU A 1 188 ? 14.584 2.851 -10.978 1.00 91.62 188 LEU A C 1
ATOM 1524 O O . LEU A 1 188 ? 13.942 2.959 -12.020 1.00 91.62 188 LEU A O 1
ATOM 1528 N N . GLY A 1 189 ? 15.914 2.953 -10.953 1.00 89.06 189 GLY A N 1
ATOM 1529 C CA . GLY A 1 189 ? 16.728 3.153 -12.150 1.00 89.06 189 GLY A CA 1
ATOM 1530 C C . GLY A 1 189 ? 16.575 2.012 -13.154 1.00 89.06 189 GLY A C 1
ATOM 1531 O O . GLY A 1 189 ? 16.379 2.277 -14.339 1.00 89.06 189 GLY A O 1
ATOM 1532 N N . LEU A 1 190 ? 16.594 0.759 -12.688 1.00 88.31 190 LEU A N 1
ATOM 1533 C CA . LEU A 1 190 ? 16.354 -0.419 -13.525 1.00 88.31 190 LEU A CA 1
ATOM 1534 C C . LEU A 1 190 ? 14.969 -0.359 -14.173 1.00 88.31 190 LEU A C 1
ATOM 1536 O O . LEU A 1 190 ? 14.883 -0.453 -15.389 1.00 88.31 190 LEU A O 1
ATOM 1540 N N . LEU A 1 191 ? 13.911 -0.093 -13.402 1.00 86.06 191 LEU A N 1
ATOM 1541 C CA . LEU A 1 191 ? 12.539 -0.008 -13.918 1.00 86.06 191 LEU A CA 1
ATOM 1542 C C . LEU A 1 191 ? 12.351 1.101 -14.968 1.00 86.06 191 LEU A C 1
ATOM 1544 O O . LEU A 1 191 ? 11.557 0.935 -15.891 1.00 86.06 191 LEU A O 1
ATOM 1548 N N . ALA A 1 192 ? 13.076 2.219 -14.859 1.00 83.25 192 ALA A N 1
ATOM 1549 C CA . ALA A 1 192 ? 13.086 3.258 -15.892 1.00 83.25 192 ALA A CA 1
ATOM 1550 C C . ALA A 1 192 ? 13.952 2.881 -17.113 1.00 83.25 192 ALA A C 1
ATOM 1552 O O . ALA A 1 192 ? 13.614 3.233 -18.244 1.00 83.25 192 ALA A O 1
ATOM 1553 N N . SER A 1 193 ? 15.054 2.159 -16.889 1.00 74.25 193 SER A N 1
ATOM 1554 C CA . SER A 1 193 ? 16.070 1.829 -17.902 1.00 74.25 193 SER A CA 1
ATOM 1555 C C . SER A 1 193 ? 15.825 0.505 -18.625 1.00 74.25 193 SER A C 1
ATOM 1557 O O . SER A 1 193 ? 16.495 0.233 -19.617 1.00 74.25 193 SER A O 1
ATOM 1559 N N . SER A 1 194 ? 14.865 -0.315 -18.182 1.00 61.78 194 SER A N 1
ATOM 1560 C CA . SER A 1 194 ? 14.492 -1.585 -18.825 1.00 61.78 194 SER A CA 1
ATOM 1561 C C . SER A 1 194 ? 14.056 -1.432 -20.294 1.00 61.78 194 SER A C 1
ATOM 1563 O O . SER A 1 194 ? 13.932 -2.432 -20.991 1.00 61.78 194 SER A O 1
ATOM 1565 N N . SER A 1 195 ? 13.932 -0.201 -20.806 1.00 53.16 195 SER A N 1
ATOM 1566 C CA . SER A 1 195 ? 13.957 0.111 -22.243 1.00 53.16 195 SER A CA 1
ATOM 1567 C C . SER A 1 195 ? 15.386 0.245 -22.787 1.00 53.16 195 SER A C 1
ATOM 1569 O O . SER A 1 195 ? 15.847 1.319 -23.172 1.00 53.16 195 SER A O 1
ATOM 1571 N N . SER A 1 196 ? 16.126 -0.862 -22.839 1.00 44.84 196 SER A N 1
ATOM 1572 C CA . SER A 1 196 ? 17.361 -0.889 -23.631 1.00 44.84 196 SER A CA 1
ATOM 1573 C C . SER A 1 196 ? 17.017 -0.698 -25.114 1.00 44.84 196 SER A C 1
ATOM 1575 O O . SER A 1 196 ? 16.051 -1.284 -25.596 1.00 44.84 196 SER A O 1
ATOM 1577 N N . HIS A 1 197 ? 17.821 0.091 -25.838 1.00 43.00 197 HIS A N 1
ATOM 1578 C CA . HIS A 1 197 ? 17.654 0.573 -27.226 1.00 43.00 197 HIS A CA 1
ATOM 1579 C C . HIS A 1 197 ? 17.272 -0.457 -28.319 1.00 43.00 197 HIS A C 1
ATOM 1581 O O . HIS A 1 197 ? 17.075 -0.069 -29.469 1.00 43.00 197 HIS A O 1
ATOM 1587 N N . HIS A 1 198 ? 17.181 -1.747 -27.994 1.00 47.09 198 HIS A N 1
ATOM 1588 C CA . HIS A 1 198 ? 16.785 -2.834 -28.892 1.00 47.09 198 HIS A CA 1
ATOM 1589 C C . HIS A 1 198 ? 15.361 -3.378 -28.653 1.00 47.09 198 HIS A C 1
ATOM 1591 O O . HIS A 1 198 ? 14.914 -4.215 -29.436 1.00 47.09 198 HIS A O 1
ATOM 1597 N N . PHE A 1 199 ? 14.665 -2.911 -27.612 1.00 50.59 199 PHE A N 1
ATOM 1598 C CA . PHE A 1 199 ? 13.313 -3.330 -27.228 1.00 50.59 199 PHE A CA 1
ATOM 1599 C C . PHE A 1 199 ? 12.319 -2.164 -27.285 1.00 50.59 199 PHE A C 1
ATOM 1601 O O . PHE A 1 199 ? 12.713 -1.003 -27.428 1.00 50.59 199 PHE A O 1
ATOM 1608 N N . ALA A 1 200 ? 11.026 -2.493 -27.226 1.00 53.53 200 ALA A N 1
ATOM 1609 C CA . ALA A 1 200 ? 9.926 -1.539 -27.231 1.00 53.53 200 ALA A CA 1
ATOM 1610 C C . ALA A 1 200 ? 10.155 -0.378 -26.232 1.00 53.53 200 ALA A C 1
ATOM 1612 O O . ALA A 1 200 ? 10.806 -0.554 -25.196 1.00 53.53 200 ALA A O 1
ATOM 1613 N N . PRO A 1 201 ? 9.665 0.837 -26.539 1.00 58.75 201 PRO A N 1
ATOM 1614 C CA . PRO A 1 201 ? 9.834 1.991 -25.660 1.00 58.75 201 PRO A CA 1
ATOM 1615 C C . PRO A 1 201 ? 9.244 1.720 -24.267 1.00 58.75 201 PRO A C 1
ATOM 1617 O O . PRO A 1 201 ? 8.173 1.130 -24.153 1.00 58.75 201 PRO A O 1
ATOM 1620 N N . ALA A 1 202 ? 9.925 2.183 -23.210 1.00 66.00 202 ALA A N 1
ATOM 1621 C CA . ALA A 1 202 ? 9.455 2.002 -21.835 1.00 66.00 202 ALA A CA 1
ATOM 1622 C C . ALA A 1 202 ? 8.050 2.581 -21.642 1.00 66.00 202 ALA A C 1
ATOM 1624 O O . ALA A 1 202 ? 7.728 3.664 -22.141 1.00 66.00 202 ALA A O 1
ATOM 1625 N N . ASP A 1 203 ? 7.245 1.887 -20.839 1.00 79.81 203 ASP A N 1
ATOM 1626 C CA . ASP A 1 203 ? 5.925 2.351 -20.440 1.00 79.81 203 ASP A CA 1
ATOM 1627 C C . ASP A 1 203 ? 6.008 3.740 -19.785 1.00 79.81 203 ASP A C 1
ATOM 1629 O O . ASP A 1 203 ? 6.546 3.920 -18.687 1.00 79.81 203 ASP A O 1
ATOM 1633 N N . SER A 1 204 ? 5.427 4.736 -20.456 1.00 83.56 204 SER A N 1
ATOM 1634 C CA . SER A 1 204 ? 5.443 6.138 -20.031 1.00 83.56 204 SER A CA 1
ATOM 1635 C C . SER A 1 204 ? 4.858 6.345 -18.630 1.00 83.56 204 SER A C 1
ATOM 1637 O O . SER A 1 204 ? 5.286 7.243 -17.896 1.00 83.56 204 SER A O 1
ATOM 1639 N N . THR A 1 205 ? 3.911 5.495 -18.217 1.00 86.75 205 THR A N 1
ATOM 1640 C CA . THR A 1 205 ? 3.325 5.556 -16.876 1.00 86.75 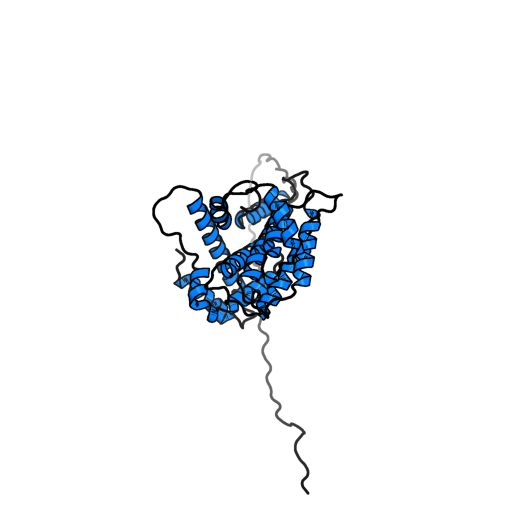205 THR A CA 1
ATOM 1641 C C . THR A 1 205 ? 4.317 5.093 -15.819 1.00 86.75 205 THR A C 1
ATOM 1643 O O . THR A 1 205 ? 4.431 5.751 -14.783 1.00 86.75 205 THR A O 1
ATOM 1646 N N . VAL A 1 206 ? 5.060 4.015 -16.086 1.00 88.50 206 VAL A N 1
ATOM 1647 C CA . VAL A 1 206 ? 6.111 3.514 -15.190 1.00 88.50 206 VAL A CA 1
ATOM 1648 C C . VAL A 1 206 ? 7.188 4.574 -15.020 1.00 88.50 206 VAL A C 1
ATOM 1650 O O . VAL A 1 206 ? 7.487 4.938 -13.885 1.00 88.50 206 VAL A O 1
ATOM 1653 N N . VAL A 1 207 ? 7.681 5.148 -16.123 1.00 89.12 207 VAL A N 1
ATOM 1654 C CA . VAL A 1 207 ? 8.692 6.217 -16.089 1.00 89.12 207 VAL A CA 1
ATOM 1655 C C . VAL A 1 207 ? 8.218 7.380 -15.218 1.00 89.12 207 VAL A C 1
ATOM 1657 O O . VAL A 1 207 ? 8.911 7.775 -14.286 1.00 89.12 207 VAL A O 1
ATOM 1660 N N . ARG A 1 208 ? 6.993 7.878 -15.433 1.00 90.50 208 ARG A N 1
ATOM 1661 C CA . ARG A 1 208 ? 6.438 8.986 -14.639 1.00 90.50 208 ARG A CA 1
ATOM 1662 C C . ARG A 1 208 ? 6.328 8.656 -13.146 1.00 90.50 208 ARG A C 1
ATOM 1664 O O . ARG A 1 208 ? 6.612 9.516 -12.312 1.00 90.50 208 ARG A O 1
ATOM 1671 N N . LEU A 1 209 ? 5.880 7.448 -12.796 1.00 91.56 209 LEU A N 1
ATOM 1672 C CA . LEU A 1 209 ? 5.749 7.024 -11.397 1.00 91.56 209 LEU A CA 1
ATOM 1673 C C . LEU A 1 209 ? 7.122 6.874 -10.729 1.00 91.56 209 LEU A C 1
ATOM 1675 O O . LEU A 1 209 ? 7.307 7.339 -9.608 1.00 91.56 209 LEU A O 1
ATOM 1679 N N . VAL A 1 210 ? 8.093 6.301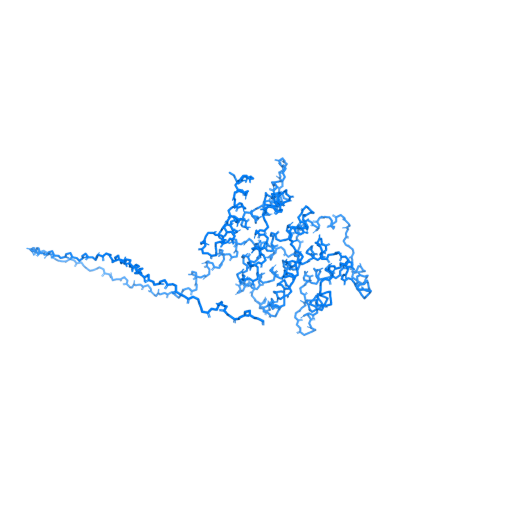 -11.439 1.00 92.31 210 VAL A N 1
ATOM 1680 C CA . VAL A 1 210 ? 9.477 6.162 -10.978 1.00 92.31 210 VAL A CA 1
ATOM 1681 C C . VAL A 1 210 ? 10.128 7.526 -10.755 1.00 92.31 210 VAL A C 1
ATOM 1683 O O . VAL A 1 210 ? 10.703 7.758 -9.690 1.00 92.31 210 VAL A O 1
ATOM 1686 N N . THR A 1 211 ? 9.997 8.454 -11.709 1.00 91.44 211 THR A N 1
ATOM 1687 C CA . THR A 1 211 ? 10.506 9.827 -11.564 1.00 91.44 211 THR A CA 1
ATOM 1688 C C . THR A 1 211 ? 9.910 10.494 -10.329 1.00 91.44 211 THR A C 1
ATOM 1690 O O . THR A 1 211 ? 10.639 11.089 -9.541 1.00 91.44 211 THR A O 1
ATOM 1693 N N . ARG A 1 212 ? 8.602 10.332 -10.095 1.00 92.88 212 ARG A N 1
ATOM 1694 C CA . ARG A 1 212 ? 7.938 10.869 -8.901 1.00 92.88 212 ARG A CA 1
ATOM 1695 C C . ARG A 1 212 ? 8.494 10.277 -7.600 1.00 92.88 212 ARG A C 1
ATOM 1697 O O . ARG A 1 212 ? 8.631 11.011 -6.627 1.00 92.88 212 ARG A O 1
ATOM 1704 N N . CYS A 1 213 ? 8.826 8.986 -7.562 1.00 94.25 213 CYS A N 1
ATOM 1705 C CA . CYS A 1 213 ? 9.482 8.374 -6.401 1.00 94.25 213 CYS A CA 1
ATOM 1706 C C . CYS A 1 213 ? 10.886 8.944 -6.160 1.00 94.25 213 CYS A C 1
ATOM 1708 O O . CYS A 1 213 ? 11.219 9.253 -5.021 1.00 94.25 213 CYS A O 1
ATOM 1710 N N . ARG A 1 214 ? 11.688 9.154 -7.214 1.00 92.75 214 ARG A N 1
ATOM 1711 C CA . ARG A 1 214 ? 13.042 9.738 -7.095 1.00 92.75 214 ARG A CA 1
ATOM 1712 C C . ARG A 1 214 ? 13.041 11.169 -6.549 1.00 92.75 214 ARG A C 1
ATOM 1714 O O . ARG A 1 214 ? 14.032 11.595 -5.977 1.00 92.75 214 ARG A O 1
ATOM 1721 N N . GLN A 1 215 ? 11.929 11.890 -6.678 1.00 91.38 215 GLN A N 1
ATOM 1722 C CA . GLN A 1 215 ? 11.771 13.254 -6.161 1.00 91.38 215 GLN A CA 1
ATOM 1723 C C . GLN A 1 215 ? 11.484 13.335 -4.652 1.00 91.38 215 GLN A C 1
ATOM 1725 O O . GLN A 1 215 ? 11.300 14.434 -4.138 1.00 91.38 215 GLN A O 1
ATOM 1730 N N . ILE A 1 216 ? 11.398 12.212 -3.936 1.00 93.94 216 ILE A N 1
ATOM 1731 C CA . ILE A 1 216 ? 11.229 12.220 -2.477 1.00 93.94 216 ILE A CA 1
ATOM 1732 C C . ILE A 1 216 ? 12.505 12.767 -1.825 1.00 93.94 216 ILE A C 1
ATOM 1734 O O . ILE A 1 216 ? 13.593 12.328 -2.181 1.00 93.94 216 ILE A O 1
ATOM 1738 N N . ASP A 1 217 ? 12.373 13.681 -0.860 1.00 90.94 217 ASP A N 1
ATOM 1739 C CA . ASP A 1 217 ? 13.484 14.475 -0.305 1.00 90.94 217 ASP A CA 1
ATOM 1740 C C . ASP A 1 217 ? 14.692 13.635 0.125 1.00 90.94 217 ASP A C 1
ATOM 1742 O O . ASP A 1 217 ? 15.824 13.929 -0.254 1.00 90.94 217 ASP A O 1
ATOM 1746 N N . TRP A 1 218 ? 14.458 12.542 0.851 1.00 93.12 218 TRP A N 1
ATOM 1747 C CA . TRP A 1 218 ? 15.526 11.660 1.319 1.00 93.12 218 TRP A CA 1
ATOM 1748 C C . TRP A 1 218 ? 16.046 10.691 0.248 1.00 93.12 218 TRP A C 1
ATOM 1750 O O . TRP A 1 218 ? 17.118 10.107 0.403 1.00 93.12 218 TRP A O 1
ATOM 1760 N N . LEU A 1 219 ? 15.321 10.513 -0.859 1.00 91.62 219 LEU A N 1
ATOM 1761 C CA . LEU A 1 219 ? 15.716 9.653 -1.976 1.00 91.62 219 LEU A CA 1
ATOM 1762 C C . LEU A 1 219 ? 16.394 10.435 -3.108 1.00 91.62 219 LEU A C 1
ATOM 1764 O O . LEU A 1 219 ? 17.140 9.837 -3.881 1.00 91.62 219 LEU A O 1
ATOM 1768 N N . ARG A 1 220 ? 16.158 11.745 -3.191 1.00 90.56 220 ARG A N 1
ATOM 1769 C CA . ARG A 1 220 ? 16.653 12.651 -4.231 1.00 90.56 220 ARG A CA 1
ATOM 1770 C C . ARG A 1 220 ? 18.183 12.732 -4.239 1.00 90.56 220 ARG A C 1
ATOM 1772 O O . ARG A 1 220 ? 18.831 12.681 -3.192 1.00 90.56 220 ARG A O 1
ATOM 1779 N N . GLU A 1 221 ? 18.755 12.863 -5.432 1.00 85.31 221 GLU A N 1
ATOM 1780 C CA . GLU A 1 221 ? 20.163 13.214 -5.667 1.00 85.31 221 GLU A CA 1
ATOM 1781 C C . GLU A 1 221 ? 20.277 14.463 -6.555 1.00 85.31 221 GLU A C 1
ATOM 1783 O O . GLU A 1 221 ? 19.352 14.804 -7.291 1.00 85.31 221 GLU A O 1
ATOM 1788 N N . GLU A 1 222 ? 21.439 15.120 -6.533 1.00 72.75 222 GLU A N 1
ATOM 1789 C CA . GLU A 1 222 ? 21.747 16.309 -7.352 1.00 72.75 222 GLU A CA 1
ATOM 1790 C C . GLU A 1 222 ? 21.652 16.036 -8.870 1.00 72.75 222 GLU A C 1
ATOM 1792 O O . GLU A 1 222 ? 21.314 16.911 -9.670 1.00 72.75 222 GLU A O 1
ATOM 1797 N N . SER A 1 223 ? 21.901 14.792 -9.288 1.00 71.50 223 SER A N 1
ATOM 1798 C CA . SER A 1 223 ? 21.742 14.338 -10.675 1.00 71.50 223 SER A CA 1
ATOM 1799 C C . SER A 1 223 ? 20.281 14.364 -11.147 1.00 71.50 223 SER A C 1
ATOM 1801 O O . SER A 1 223 ? 20.024 14.596 -12.329 1.00 71.50 223 SER A O 1
ATOM 1803 N N . ASP A 1 224 ? 19.321 14.196 -10.230 1.00 72.00 224 ASP A N 1
ATOM 1804 C CA . ASP A 1 224 ? 17.888 14.150 -10.537 1.00 72.00 224 ASP A CA 1
ATOM 1805 C C . ASP A 1 224 ? 17.328 15.547 -10.880 1.00 72.00 224 ASP A C 1
ATOM 1807 O O . ASP A 1 224 ? 16.324 15.658 -11.585 1.00 72.00 224 ASP A O 1
ATOM 1811 N N . GLU A 1 225 ? 17.967 16.626 -10.406 1.00 60.28 225 GLU A N 1
ATOM 1812 C CA . GLU A 1 225 ? 17.553 18.015 -10.680 1.00 60.28 225 GLU A CA 1
ATOM 1813 C C . GLU A 1 225 ? 17.730 18.373 -12.159 1.00 60.28 225 GLU A C 1
ATOM 1815 O O . GLU A 1 225 ? 16.836 18.935 -12.790 1.00 60.28 225 GLU A O 1
ATOM 1820 N N . HIS A 1 226 ? 18.853 17.944 -12.733 1.00 56.31 226 HIS A N 1
ATOM 1821 C CA . HIS A 1 226 ? 19.193 18.177 -14.131 1.00 56.31 226 HIS A CA 1
ATOM 1822 C C . HIS A 1 226 ? 18.258 17.409 -15.081 1.00 56.31 226 HIS A C 1
ATOM 1824 O O . HIS A 1 226 ? 17.867 17.933 -16.124 1.00 56.31 226 HIS A O 1
ATOM 1830 N N . GLU A 1 227 ? 17.846 16.187 -14.716 1.00 60.50 227 GLU A N 1
ATOM 1831 C CA . GLU A 1 227 ? 16.817 15.443 -15.456 1.00 60.50 227 GLU A CA 1
ATOM 1832 C C . GLU A 1 227 ? 15.438 16.104 -15.331 1.00 60.50 227 GLU A C 1
ATOM 1834 O O . GLU A 1 227 ? 14.713 16.190 -16.324 1.00 60.50 227 GLU A O 1
ATOM 1839 N N . HIS A 1 228 ? 15.067 16.596 -14.143 1.00 56.69 228 HIS A N 1
ATOM 1840 C CA . HIS A 1 228 ? 13.778 17.254 -13.939 1.00 56.69 228 HIS A CA 1
ATOM 1841 C C . HIS A 1 228 ? 13.647 18.523 -14.794 1.00 56.69 228 HIS A C 1
ATOM 1843 O O . HIS A 1 228 ? 12.613 18.700 -15.444 1.00 56.69 228 HIS A O 1
ATOM 1849 N N . ASP A 1 229 ? 14.680 19.362 -14.848 1.00 54.16 229 ASP A N 1
ATOM 1850 C CA . ASP A 1 229 ? 14.682 20.590 -15.649 1.00 54.16 229 ASP A CA 1
ATOM 1851 C C . ASP A 1 229 ? 14.607 20.296 -17.155 1.00 54.16 229 ASP A C 1
ATOM 1853 O O . ASP A 1 229 ? 13.846 20.937 -17.886 1.00 54.16 229 ASP A O 1
ATOM 1857 N N . LEU A 1 230 ? 15.308 19.260 -17.627 1.00 59.94 230 LEU A N 1
ATOM 1858 C CA . LEU A 1 230 ? 15.211 18.791 -19.015 1.00 59.94 230 LEU A CA 1
ATOM 1859 C C . LEU A 1 230 ? 13.812 18.251 -19.359 1.00 59.94 230 LEU A C 1
ATOM 1861 O O . LEU A 1 230 ? 13.339 18.425 -20.485 1.00 59.94 230 LEU A O 1
ATOM 1865 N N . VAL A 1 231 ? 13.129 17.619 -18.401 1.00 57.22 231 VAL A N 1
ATOM 1866 C CA . VAL A 1 231 ? 11.746 17.139 -18.558 1.00 57.22 231 VAL A CA 1
ATOM 1867 C C . VAL A 1 231 ? 10.738 18.298 -18.520 1.00 57.22 231 VAL A C 1
ATOM 1869 O O . VAL A 1 231 ? 9.800 18.303 -19.319 1.00 57.22 231 VAL A O 1
ATOM 1872 N N . LEU A 1 232 ? 10.937 19.309 -17.666 1.00 53.69 232 LEU A N 1
ATOM 1873 C CA . LEU A 1 232 ? 10.076 20.501 -17.573 1.00 53.69 232 LEU A CA 1
ATOM 1874 C C . LEU A 1 232 ? 10.132 21.371 -18.832 1.00 53.69 232 LEU A C 1
ATOM 1876 O O . LEU A 1 232 ? 9.102 21.885 -19.274 1.00 53.69 232 LEU A O 1
ATOM 1880 N N . LEU A 1 233 ? 11.304 21.479 -19.463 1.00 52.53 233 LEU A N 1
ATOM 1881 C CA . LEU A 1 233 ? 11.479 22.189 -20.734 1.00 52.53 233 LEU A CA 1
ATOM 1882 C C . LEU A 1 233 ? 10.732 21.534 -21.908 1.00 52.53 233 LEU A C 1
ATOM 1884 O O . LEU A 1 233 ? 10.576 22.158 -22.958 1.00 52.53 233 LEU A O 1
ATOM 1888 N N . ARG A 1 234 ? 10.242 20.296 -21.749 1.00 53.22 234 ARG A N 1
ATOM 1889 C CA . ARG A 1 234 ? 9.532 19.562 -22.804 1.00 53.22 234 ARG A CA 1
ATOM 1890 C C . ARG A 1 234 ? 8.020 19.834 -22.859 1.00 53.22 234 ARG A C 1
ATOM 1892 O O . ARG A 1 234 ? 7.442 19.528 -23.896 1.00 53.22 234 ARG A O 1
ATOM 1899 N N . SER A 1 235 ? 7.415 20.438 -21.819 1.00 36.50 235 SER A N 1
ATOM 1900 C CA . SER A 1 235 ? 6.108 21.156 -21.791 1.00 36.50 235 SER A CA 1
ATOM 1901 C C . SER A 1 235 ? 5.536 21.221 -20.356 1.00 36.50 235 SER A C 1
ATOM 1903 O O . SER A 1 235 ? 5.594 20.194 -19.675 1.00 36.50 235 SER A O 1
ATOM 1905 N N . PRO A 1 236 ? 4.878 22.313 -19.905 1.00 40.84 236 PRO A N 1
ATOM 1906 C CA . PRO A 1 236 ? 4.213 22.343 -18.600 1.00 40.84 236 PRO A CA 1
ATOM 1907 C C . PRO A 1 236 ? 2.730 21.925 -18.700 1.00 40.84 236 PRO A C 1
ATOM 1909 O O . PRO A 1 236 ? 2.037 22.364 -19.621 1.00 40.84 236 PRO A O 1
ATOM 1912 N N . PRO A 1 237 ? 2.174 21.144 -17.755 1.00 45.25 237 PRO A N 1
ATOM 1913 C CA . PRO A 1 237 ? 0.749 21.186 -17.456 1.00 45.25 237 PRO A CA 1
ATOM 1914 C C . PRO A 1 237 ? 0.465 22.262 -16.393 1.00 45.25 237 PRO A C 1
ATOM 1916 O O . PRO A 1 237 ? 1.272 22.494 -15.498 1.00 45.25 237 PRO A O 1
ATOM 1919 N N . SER A 1 238 ? -0.685 22.923 -16.509 1.00 37.97 238 SER A N 1
ATOM 1920 C CA . SER A 1 238 ? -1.156 23.981 -15.607 1.00 37.97 238 SER A CA 1
ATOM 1921 C C . SER A 1 238 ? -1.335 23.463 -14.174 1.00 37.97 238 SER A C 1
ATOM 1923 O O . SER A 1 238 ? -1.812 22.348 -13.977 1.00 37.97 238 SER A O 1
ATOM 1925 N N . ASP A 1 239 ? -1.036 24.278 -13.158 1.00 40.81 239 ASP A N 1
ATOM 1926 C CA . ASP A 1 239 ? -1.209 23.930 -11.733 1.00 40.81 239 ASP A CA 1
ATOM 1927 C C . ASP A 1 239 ? -2.660 23.561 -11.364 1.00 40.81 239 ASP A C 1
ATOM 1929 O O . ASP A 1 239 ? -2.910 22.801 -10.425 1.00 40.81 239 ASP A O 1
ATOM 1933 N N . THR A 1 240 ? -3.634 24.006 -12.164 1.00 40.06 240 THR A N 1
ATOM 1934 C CA . THR A 1 240 ? -5.039 23.572 -12.041 1.00 40.06 240 THR A CA 1
ATOM 1935 C C . THR A 1 240 ? -5.279 22.124 -12.499 1.00 40.06 240 THR A C 1
ATOM 1937 O O . THR A 1 240 ? -6.219 21.481 -12.028 1.00 40.06 240 THR A O 1
ATOM 1940 N N . ASP A 1 241 ? -4.399 21.567 -13.334 1.00 41.38 241 ASP A N 1
ATOM 1941 C CA . ASP A 1 241 ? -4.416 20.168 -13.769 1.00 41.38 241 ASP A CA 1
ATOM 1942 C C . ASP A 1 241 ? -3.705 19.246 -12.778 1.00 41.38 241 ASP A C 1
ATOM 1944 O O . ASP A 1 241 ? -4.020 18.063 -12.722 1.00 41.38 241 ASP A O 1
ATOM 1948 N N . VAL A 1 242 ? -2.768 19.748 -11.969 1.00 48.41 242 VAL A N 1
ATOM 1949 C CA . VAL A 1 242 ? -2.036 18.932 -10.985 1.00 48.41 242 VAL A CA 1
ATOM 1950 C C . VAL A 1 242 ? -2.943 18.551 -9.816 1.00 48.41 242 VAL A C 1
ATOM 1952 O O . VAL A 1 242 ? -2.939 17.393 -9.408 1.00 48.41 242 VAL A O 1
ATOM 1955 N N . ALA A 1 243 ? -3.796 19.469 -9.347 1.00 41.91 243 ALA A N 1
ATOM 1956 C CA . ALA A 1 243 ? -4.817 19.169 -8.339 1.00 41.91 243 ALA A CA 1
ATOM 1957 C C . ALA A 1 243 ? -5.900 18.208 -8.872 1.00 41.91 243 ALA A C 1
ATOM 1959 O O . ALA A 1 243 ? -6.319 17.296 -8.162 1.00 41.91 243 ALA A O 1
ATOM 1960 N N . LYS A 1 244 ? -6.286 18.340 -10.150 1.00 43.28 244 LYS A N 1
ATOM 1961 C CA . LYS A 1 244 ? -7.207 17.403 -10.823 1.00 43.28 244 LYS A CA 1
ATOM 1962 C C . LYS A 1 244 ? -6.565 16.036 -11.111 1.00 43.28 244 LYS A C 1
ATOM 1964 O O . LYS A 1 244 ? -7.232 15.014 -11.018 1.00 43.28 244 LYS A O 1
ATOM 1969 N N . ARG A 1 245 ? -5.254 15.982 -11.382 1.00 44.28 245 ARG A N 1
ATOM 1970 C CA . ARG A 1 245 ? -4.475 14.744 -11.598 1.00 44.28 245 ARG A CA 1
ATOM 1971 C C . ARG A 1 245 ? -4.043 14.055 -10.303 1.00 44.28 245 ARG A C 1
ATOM 1973 O O . ARG A 1 245 ? -3.849 12.842 -10.317 1.00 44.28 245 ARG A O 1
ATOM 1980 N N . LEU A 1 246 ? -3.916 14.787 -9.195 1.00 44.88 246 LEU A N 1
ATOM 1981 C CA . LEU A 1 246 ? -3.728 14.231 -7.847 1.00 44.88 246 LEU A CA 1
ATOM 1982 C C . LEU A 1 246 ? -4.952 13.425 -7.383 1.00 44.88 246 LEU A C 1
ATOM 1984 O O . LEU A 1 246 ? -4.800 12.548 -6.539 1.00 44.88 246 LEU A O 1
ATOM 1988 N N . LEU A 1 247 ? -6.118 13.669 -7.993 1.00 47.94 247 LEU A N 1
ATOM 1989 C CA . LEU A 1 247 ? -7.358 12.910 -7.810 1.00 47.94 247 LEU A CA 1
ATOM 1990 C C . LEU A 1 247 ? -7.620 11.842 -8.890 1.00 47.94 247 LEU A C 1
ATOM 1992 O O . LEU A 1 247 ? -8.681 11.236 -8.892 1.00 47.94 247 LEU A O 1
ATOM 1996 N N . GLY A 1 248 ? -6.660 11.532 -9.767 1.00 48.16 248 GLY A N 1
ATOM 1997 C CA . GLY A 1 248 ? -6.695 10.275 -10.528 1.00 48.16 248 GLY A CA 1
ATOM 1998 C C . GLY A 1 248 ? -7.850 10.070 -11.523 1.00 48.16 248 GLY A C 1
ATOM 1999 O O . GLY A 1 248 ? -8.262 8.928 -11.688 1.00 48.16 248 GLY A O 1
ATOM 2000 N N . MET A 1 249 ? -8.340 11.109 -12.215 1.00 38.50 249 MET A N 1
ATOM 2001 C CA . MET A 1 249 ? -9.396 11.022 -13.252 1.00 38.50 249 MET A CA 1
ATOM 2002 C C . MET A 1 249 ? -9.166 12.155 -14.291 1.00 38.50 249 MET A C 1
ATOM 2004 O O . MET A 1 249 ? -9.022 13.299 -13.879 1.00 38.50 249 MET A O 1
ATOM 2008 N N . ASN A 1 250 ? -9.034 12.032 -15.624 1.00 34.47 250 ASN A N 1
ATOM 2009 C CA . ASN A 1 250 ? -9.252 10.973 -16.616 1.00 34.47 250 ASN A CA 1
ATOM 2010 C C . ASN A 1 250 ? -8.439 11.225 -17.922 1.00 34.47 250 ASN A C 1
ATOM 2012 O O . ASN A 1 250 ? -8.041 12.352 -18.210 1.00 34.47 250 ASN A O 1
ATOM 2016 N N . ASN A 1 251 ? -8.333 10.158 -18.734 1.00 37.56 251 ASN A N 1
ATOM 2017 C CA . ASN A 1 251 ? -8.210 10.088 -20.207 1.00 37.56 251 ASN A CA 1
ATOM 2018 C C . ASN A 1 251 ? -6.959 10.626 -20.921 1.00 37.56 251 ASN A C 1
ATOM 2020 O O . ASN A 1 251 ? -6.989 11.729 -21.453 1.00 37.56 251 ASN A O 1
ATOM 2024 N N . ILE A 1 252 ? -5.929 9.775 -21.047 1.00 33.41 252 ILE A N 1
ATOM 2025 C CA . ILE A 1 252 ? -5.567 9.014 -22.272 1.00 33.41 252 ILE A CA 1
ATOM 2026 C C . ILE A 1 252 ? -4.958 7.689 -21.740 1.00 33.41 252 ILE A C 1
ATOM 2028 O O . ILE A 1 252 ? -4.177 7.756 -20.798 1.00 33.41 252 ILE A O 1
ATOM 2032 N N . ASP A 1 253 ? -5.366 6.515 -22.236 1.00 32.53 253 ASP A N 1
ATOM 2033 C CA . ASP A 1 253 ? -5.092 5.145 -21.708 1.00 32.53 253 ASP A CA 1
ATOM 2034 C C . ASP A 1 253 ? -5.983 4.614 -20.559 1.00 32.53 253 ASP A C 1
ATOM 2036 O O . ASP A 1 253 ? -5.596 3.752 -19.766 1.00 32.53 253 ASP A O 1
ATOM 2040 N N . ALA A 1 254 ? -7.254 5.022 -20.521 1.00 34.59 254 ALA A N 1
ATOM 2041 C CA . ALA A 1 254 ? -8.282 4.451 -19.633 1.00 34.59 254 ALA A CA 1
ATOM 2042 C C . ALA A 1 254 ? -8.709 2.994 -19.970 1.00 34.59 254 ALA A C 1
ATOM 2044 O O . ALA A 1 254 ? -9.752 2.530 -19.513 1.00 34.59 254 ALA A O 1
ATOM 2045 N N . GLY A 1 255 ? -7.920 2.254 -20.755 1.00 33.62 255 GLY A N 1
ATOM 2046 C CA . GLY A 1 255 ? -8.198 0.855 -21.105 1.00 33.62 255 GLY A CA 1
ATOM 2047 C C . GLY A 1 255 ? -7.664 -0.181 -20.110 1.00 33.62 255 GLY A C 1
ATOM 2048 O O . GLY A 1 255 ? -8.051 -1.341 -20.194 1.00 33.62 255 GLY A O 1
ATOM 2049 N N . ILE A 1 256 ? -6.773 0.210 -19.187 1.00 39.12 256 ILE A N 1
ATOM 2050 C CA . ILE A 1 256 ? -5.970 -0.758 -18.409 1.00 39.12 256 ILE A CA 1
ATOM 2051 C C . ILE A 1 256 ? -6.175 -0.630 -16.891 1.00 39.12 256 ILE A C 1
ATOM 2053 O O . ILE A 1 256 ? -6.190 -1.630 -16.181 1.00 39.12 256 ILE A O 1
ATOM 2057 N N . SER A 1 257 ? -6.379 0.583 -16.363 1.00 38.66 257 SER A N 1
ATOM 2058 C CA . SER A 1 257 ? -6.534 0.807 -14.908 1.00 38.66 257 SER A CA 1
ATOM 2059 C C . SER A 1 257 ? -7.984 0.752 -14.399 1.00 38.66 257 SER A C 1
ATOM 2061 O O . SER A 1 257 ? -8.202 0.908 -13.202 1.00 38.66 257 SER A O 1
ATOM 2063 N N . SER A 1 258 ? -8.966 0.517 -15.274 1.00 43.50 258 SER A N 1
ATOM 2064 C CA . SER A 1 258 ? -10.394 0.385 -14.934 1.00 43.50 258 SER A CA 1
ATOM 2065 C C . SER A 1 258 ? -10.829 -1.061 -14.667 1.00 43.50 258 SER A C 1
ATOM 2067 O O . SER A 1 258 ? -12.021 -1.337 -14.563 1.00 43.50 258 SER A O 1
ATOM 2069 N N . LEU A 1 259 ? -9.883 -1.999 -14.551 1.00 46.88 259 LEU A N 1
ATOM 2070 C CA . LEU A 1 259 ? -10.199 -3.401 -14.301 1.00 46.88 259 LEU A CA 1
ATOM 2071 C C . LEU A 1 259 ? -10.738 -3.585 -12.878 1.00 46.88 259 LEU A C 1
ATOM 2073 O O . LEU A 1 259 ? -9.984 -3.704 -11.910 1.00 46.88 259 LEU A O 1
ATOM 2077 N N . SER A 1 260 ? -12.064 -3.642 -12.767 1.00 53.09 260 SER A N 1
ATOM 2078 C CA . SER A 1 260 ? -12.735 -4.201 -11.600 1.00 53.09 260 SER A CA 1
ATOM 2079 C C . SER A 1 260 ? -12.298 -5.655 -11.427 1.00 53.09 260 SER A C 1
ATOM 2081 O O . SER A 1 260 ? -12.168 -6.401 -12.400 1.00 53.09 260 SER A O 1
ATOM 2083 N N . VAL A 1 261 ? -12.117 -6.106 -10.184 1.00 52.44 261 VAL A N 1
ATOM 2084 C CA . VAL A 1 261 ? -11.853 -7.528 -9.886 1.00 52.44 261 VAL A CA 1
ATOM 2085 C C . VAL A 1 261 ? -12.939 -8.428 -10.490 1.00 52.44 261 VAL A C 1
ATOM 2087 O O . VAL A 1 261 ? -12.654 -9.555 -10.899 1.00 52.44 261 VAL A O 1
ATOM 2090 N N . LEU A 1 262 ? -14.166 -7.915 -10.630 1.00 47.03 262 LEU A N 1
ATOM 2091 C CA . LEU A 1 262 ? -15.265 -8.608 -11.301 1.00 47.03 262 LEU A CA 1
ATOM 2092 C C . LEU A 1 262 ? -15.029 -8.752 -12.812 1.00 47.03 262 LEU A C 1
ATOM 2094 O O . LEU A 1 262 ? -15.344 -9.799 -13.363 1.00 47.03 262 LEU A O 1
ATOM 2098 N N . ASP A 1 263 ? -14.413 -7.772 -13.475 1.00 48.94 263 ASP A N 1
ATOM 2099 C CA . ASP A 1 263 ? -14.082 -7.855 -14.905 1.00 48.94 263 ASP A CA 1
ATOM 2100 C C . ASP A 1 263 ? -12.923 -8.818 -15.174 1.00 48.94 263 ASP A C 1
ATOM 2102 O O . ASP A 1 263 ? -12.947 -9.552 -16.165 1.00 48.94 263 ASP A O 1
ATOM 2106 N N . VAL A 1 264 ? -11.936 -8.859 -14.272 1.00 51.53 264 VAL A N 1
ATOM 2107 C CA . VAL A 1 264 ? -10.812 -9.807 -14.343 1.00 51.53 264 VAL A CA 1
ATOM 2108 C C . VAL A 1 264 ? -11.312 -11.239 -14.137 1.00 51.53 264 VAL A C 1
ATOM 2110 O O . VAL A 1 264 ? -11.002 -12.123 -14.928 1.00 51.53 264 VAL A O 1
ATOM 2113 N N . THR A 1 265 ? -12.152 -11.474 -13.127 1.00 49.59 265 THR A N 1
ATOM 2114 C CA . THR A 1 265 ? -12.666 -12.819 -12.803 1.00 49.59 265 THR A CA 1
ATOM 2115 C C . THR A 1 265 ? -13.741 -13.307 -13.782 1.00 49.59 265 THR A C 1
ATOM 2117 O O . THR A 1 265 ? -13.686 -14.452 -14.230 1.00 49.59 265 THR A O 1
ATOM 2120 N N . ALA A 1 266 ? -14.676 -12.449 -14.207 1.00 48.31 266 ALA A N 1
ATOM 2121 C CA . ALA A 1 266 ? -15.727 -12.826 -15.155 1.00 48.31 266 ALA A CA 1
ATOM 2122 C C . ALA A 1 266 ? -15.194 -13.099 -16.570 1.00 48.31 266 ALA A C 1
ATOM 2124 O O . ALA A 1 266 ? -15.761 -13.936 -17.280 1.00 48.31 266 ALA A O 1
ATOM 2125 N N . LYS A 1 267 ? -14.113 -12.432 -17.006 1.00 50.50 267 LYS A N 1
ATOM 2126 C CA . LYS A 1 267 ? -13.452 -12.772 -18.278 1.00 50.50 267 LYS A CA 1
ATOM 2127 C C . LYS A 1 267 ? -12.734 -14.119 -18.198 1.00 50.50 267 LYS A C 1
ATOM 2129 O O . LYS A 1 267 ? -12.902 -14.920 -19.115 1.00 50.50 267 LYS A O 1
ATOM 2134 N N . VAL A 1 268 ? -12.041 -14.404 -17.094 1.00 52.06 268 VAL A N 1
ATOM 2135 C CA . VAL A 1 268 ? -11.346 -15.686 -16.870 1.00 52.06 268 VAL A CA 1
ATOM 2136 C C . VAL A 1 268 ? -12.333 -16.868 -16.856 1.00 52.06 268 VAL A C 1
ATOM 2138 O O . VAL A 1 268 ? -12.150 -17.831 -17.599 1.00 52.06 268 VAL A O 1
ATOM 2141 N N . GLU A 1 269 ? -13.460 -16.772 -16.138 1.00 45.31 269 GLU A N 1
ATOM 2142 C CA . GLU A 1 269 ? -14.459 -17.859 -16.082 1.00 45.31 269 GLU A CA 1
ATOM 2143 C C . GLU A 1 269 ? -15.184 -18.121 -17.420 1.00 45.31 269 GLU A C 1
ATOM 2145 O O . GLU A 1 269 ? -15.625 -19.244 -17.710 1.00 45.31 269 GLU A O 1
ATOM 2150 N N . LYS A 1 270 ? -15.358 -17.086 -18.252 1.00 45.69 270 LYS A N 1
ATOM 2151 C CA . LYS A 1 270 ? -16.044 -17.197 -19.550 1.00 45.69 270 LYS A CA 1
ATOM 2152 C C . LYS A 1 270 ? -15.158 -17.869 -20.605 1.00 45.69 270 LYS A C 1
ATOM 2154 O O . LYS A 1 270 ? -15.692 -18.512 -21.513 1.00 45.69 270 LYS A O 1
ATOM 2159 N N . GLU A 1 271 ? -13.839 -17.774 -20.460 1.00 45.78 271 GLU A N 1
ATOM 2160 C CA . GLU A 1 271 ? -12.851 -18.426 -21.325 1.00 45.78 271 GLU A CA 1
ATOM 2161 C C . GLU A 1 271 ? -12.564 -19.877 -20.909 1.00 45.78 271 GLU A C 1
ATOM 2163 O O . GLU A 1 271 ? -12.504 -20.748 -21.780 1.00 45.78 271 GLU A O 1
ATOM 2168 N N . GLU A 1 272 ? -12.544 -20.204 -19.609 1.00 47.25 272 GLU A N 1
ATOM 2169 C CA . GLU A 1 272 ? -12.415 -21.599 -19.141 1.00 47.25 272 GLU A CA 1
ATOM 2170 C C . GLU A 1 272 ? -13.565 -22.501 -19.627 1.00 47.25 272 GLU A C 1
ATOM 2172 O O . GLU A 1 272 ? -13.381 -23.687 -19.919 1.00 47.25 272 GLU A O 1
ATOM 2177 N N . LYS A 1 273 ? -14.775 -21.946 -19.780 1.00 47.81 273 LYS A N 1
ATOM 2178 C CA . LYS A 1 273 ? -15.913 -22.658 -20.394 1.00 47.81 273 LYS A CA 1
ATOM 2179 C C . LYS A 1 273 ? -15.770 -22.829 -21.910 1.00 47.81 273 LYS A C 1
ATOM 2181 O O . LYS A 1 273 ? -16.425 -23.705 -22.473 1.00 47.81 273 LYS A O 1
ATOM 2186 N N . LYS A 1 274 ? -14.931 -22.022 -22.562 1.00 43.69 274 LYS A N 1
ATOM 2187 C CA . LYS A 1 274 ? -14.694 -22.016 -24.013 1.00 43.69 274 LYS A CA 1
ATOM 2188 C C . LYS A 1 274 ? -13.502 -22.895 -24.421 1.00 43.69 274 LYS A C 1
ATOM 2190 O O . LYS A 1 274 ? -13.488 -23.386 -25.544 1.00 43.69 274 LYS A O 1
ATOM 2195 N N . GLN A 1 275 ? -12.558 -23.142 -23.507 1.00 41.97 275 GLN A N 1
ATOM 2196 C CA . GLN A 1 275 ? -11.376 -23.993 -23.720 1.00 41.97 275 GLN A CA 1
ATOM 2197 C C . GLN A 1 275 ? -11.575 -25.477 -23.358 1.00 41.97 275 GLN A C 1
ATOM 2199 O O . GLN A 1 275 ? -10.688 -26.295 -23.603 1.00 41.97 275 GLN A O 1
ATOM 2204 N N . ARG A 1 276 ? -12.740 -25.885 -22.832 1.00 37.22 276 ARG A N 1
ATOM 2205 C CA . ARG A 1 276 ? -13.050 -27.321 -22.727 1.00 37.22 276 ARG A CA 1
ATOM 2206 C C . ARG A 1 276 ? -13.248 -27.898 -24.137 1.00 37.22 276 ARG A C 1
ATOM 2208 O O . ARG A 1 276 ? -14.104 -27.391 -24.864 1.00 37.22 276 ARG A O 1
ATOM 2215 N N . PRO A 1 277 ? -12.522 -28.962 -24.532 1.00 35.53 277 PRO A N 1
ATOM 2216 C CA . PRO A 1 277 ? -12.704 -29.573 -25.839 1.00 35.53 277 PRO A CA 1
ATOM 2217 C C . PRO A 1 277 ? -14.161 -30.011 -26.020 1.00 35.53 277 PRO A C 1
ATOM 2219 O O . PRO A 1 277 ? -14.741 -30.668 -25.151 1.00 35.53 277 PRO A O 1
ATOM 2222 N N . LEU A 1 278 ? -14.749 -29.647 -27.161 1.00 39.66 278 LEU A N 1
ATOM 2223 C CA . LEU A 1 278 ? -16.078 -30.085 -27.576 1.00 39.66 278 LEU A CA 1
ATOM 2224 C C . LEU A 1 278 ? -16.093 -31.616 -27.688 1.00 39.66 278 LEU A C 1
ATOM 2226 O O . LEU A 1 278 ? -15.621 -32.190 -28.668 1.00 39.66 278 LEU A O 1
ATOM 2230 N N . VAL A 1 279 ? -16.654 -32.288 -26.682 1.00 45.47 279 VAL A N 1
ATOM 2231 C CA . VAL A 1 279 ? -17.020 -33.704 -26.789 1.00 45.47 279 VAL A CA 1
ATOM 2232 C C . VAL A 1 279 ? -18.105 -33.814 -27.871 1.00 45.47 279 VAL A C 1
ATOM 2234 O O . VAL A 1 279 ? -19.087 -33.067 -27.819 1.00 45.47 279 VAL A O 1
ATOM 2237 N N . PRO A 1 280 ? -17.963 -34.708 -28.867 1.00 38.25 280 PRO A N 1
ATOM 2238 C CA . PRO A 1 280 ? -18.900 -34.781 -29.980 1.00 38.25 280 PRO A CA 1
ATOM 2239 C C . PRO A 1 280 ? -20.308 -35.177 -29.502 1.00 38.25 280 PRO A C 1
ATOM 2241 O O . PRO A 1 280 ? -20.457 -35.938 -28.539 1.00 38.25 280 PRO A O 1
ATOM 2244 N N . PRO A 1 281 ? -21.371 -34.694 -30.171 1.00 40.34 281 PRO A N 1
ATOM 2245 C CA . PRO A 1 281 ? -22.734 -34.922 -29.725 1.00 40.34 281 PRO A CA 1
ATOM 2246 C C . PRO A 1 281 ? -23.125 -36.395 -29.883 1.00 40.34 281 PRO A C 1
ATOM 2248 O O . PRO A 1 281 ? -22.863 -37.043 -30.898 1.00 40.34 281 PRO A O 1
ATOM 2251 N N . ARG A 1 282 ? -23.819 -36.921 -28.869 1.00 38.09 282 ARG A N 1
ATOM 2252 C CA . ARG A 1 282 ? -24.395 -38.270 -28.868 1.00 38.09 282 ARG A CA 1
ATOM 2253 C C . ARG A 1 282 ? -25.388 -38.404 -30.031 1.00 38.09 282 ARG A C 1
ATOM 2255 O O . ARG A 1 282 ? -26.396 -37.700 -30.094 1.00 38.09 282 ARG A O 1
ATOM 2262 N N . ARG A 1 283 ? -25.105 -39.329 -30.949 1.00 34.88 283 ARG A N 1
ATOM 2263 C CA . ARG A 1 283 ? -25.927 -39.651 -32.124 1.00 34.88 283 ARG A CA 1
ATOM 2264 C C . ARG A 1 283 ? -27.348 -40.050 -31.691 1.00 34.88 283 ARG A C 1
ATOM 2266 O O . ARG A 1 283 ? -27.547 -41.101 -31.087 1.00 34.88 283 ARG A O 1
ATOM 2273 N N . ARG A 1 284 ? -28.336 -39.209 -32.018 1.00 35.81 284 ARG A N 1
ATOM 2274 C CA . ARG A 1 284 ? -29.779 -39.499 -31.915 1.00 35.81 284 ARG A CA 1
ATOM 2275 C C . ARG A 1 284 ? -30.103 -40.761 -32.728 1.00 35.81 284 ARG A C 1
ATOM 2277 O O . ARG A 1 284 ? -30.018 -40.730 -33.955 1.00 35.81 284 ARG A O 1
ATOM 2284 N N . GLN A 1 285 ? -30.498 -41.852 -32.071 1.00 33.41 285 GLN A N 1
ATOM 2285 C CA . GLN A 1 285 ? -31.122 -42.986 -32.755 1.00 33.41 285 GLN A CA 1
ATOM 2286 C C . GLN A 1 285 ? -32.588 -42.653 -33.058 1.00 33.41 285 GLN A C 1
ATOM 2288 O O . GLN A 1 285 ? -33.354 -42.242 -32.185 1.00 33.41 285 GLN A O 1
ATOM 2293 N N . LYS A 1 286 ? -32.937 -42.775 -34.341 1.00 32.16 286 LYS A N 1
ATOM 2294 C CA . LYS A 1 286 ? -34.284 -42.608 -34.887 1.00 32.16 286 LYS A CA 1
ATOM 2295 C C . LYS A 1 286 ? -35.167 -43.775 -34.438 1.00 32.16 286 LYS A C 1
ATOM 2297 O O . LYS A 1 286 ? -34.765 -44.930 -34.497 1.00 32.16 286 LYS A O 1
ATOM 2302 N N . LYS A 1 287 ? -36.378 -43.414 -34.028 1.00 29.92 287 LYS A N 1
ATOM 2303 C CA . LYS A 1 287 ? -37.513 -44.262 -33.658 1.00 29.92 287 LYS A CA 1
ATOM 2304 C C . LYS A 1 287 ? -38.020 -45.019 -34.899 1.00 29.92 287 LYS A C 1
ATOM 2306 O O . LYS A 1 287 ? -38.302 -44.377 -35.909 1.00 29.92 287 LYS A O 1
ATOM 2311 N N . THR A 1 288 ? -38.171 -46.338 -34.806 1.00 29.48 288 THR A N 1
ATOM 2312 C CA . THR A 1 288 ? -38.947 -47.166 -35.750 1.00 29.48 288 THR A CA 1
ATOM 2313 C C . THR A 1 288 ? -40.133 -47.770 -34.994 1.00 29.48 288 THR A C 1
ATOM 2315 O O . THR A 1 288 ? -40.071 -47.962 -33.781 1.00 29.48 288 THR A O 1
ATOM 2318 N N . VAL A 1 289 ? -41.247 -47.937 -35.699 1.00 32.47 289 VAL A N 1
ATOM 2319 C CA . VAL A 1 289 ? -42.613 -48.090 -35.178 1.00 32.47 289 VAL A CA 1
ATOM 2320 C C . VAL A 1 289 ? -42.986 -49.561 -34.897 1.00 32.47 289 VAL A C 1
ATOM 2322 O O . VAL A 1 289 ? -42.670 -50.430 -35.695 1.00 32.47 289 VAL A O 1
ATOM 2325 N N . GLN A 1 290 ? -43.640 -49.746 -33.740 1.00 31.23 290 GLN A N 1
ATOM 2326 C CA . GLN A 1 290 ? -44.640 -50.722 -33.236 1.00 31.23 290 GLN A CA 1
ATOM 2327 C C . GLN A 1 290 ? -44.862 -52.116 -33.870 1.00 31.23 290 GLN A C 1
ATOM 2329 O O . GLN A 1 290 ? -45.096 -52.231 -35.067 1.00 31.23 290 GLN A O 1
ATOM 2334 N N . LEU A 1 291 ? -45.004 -53.121 -32.982 1.00 29.23 291 LEU A N 1
ATOM 2335 C CA . LEU A 1 291 ? -46.014 -54.204 -33.008 1.00 29.23 291 LEU A CA 1
ATOM 2336 C C . LEU A 1 291 ? -46.220 -54.801 -31.583 1.00 29.23 291 LEU A C 1
ATOM 2338 O O . LEU A 1 291 ? -45.353 -54.654 -30.725 1.00 29.23 291 LEU A O 1
ATOM 2342 N N . GLU A 1 292 ? -47.406 -55.370 -31.329 1.00 29.66 292 GLU A N 1
ATOM 2343 C CA . GLU A 1 292 ? -48.145 -55.517 -30.048 1.00 29.66 292 GLU A CA 1
ATOM 2344 C C . GLU A 1 292 ? -47.782 -56.694 -29.081 1.00 29.66 292 GLU A C 1
ATOM 2346 O O . GLU A 1 292 ? -47.454 -57.790 -29.518 1.00 29.66 292 GLU A O 1
ATOM 2351 N N . VAL A 1 293 ? -47.870 -56.407 -27.759 1.00 33.22 293 VAL A N 1
ATOM 2352 C CA . VAL A 1 293 ? -48.463 -57.074 -26.536 1.00 33.22 293 VAL A CA 1
ATOM 2353 C C . VAL A 1 293 ? -48.877 -58.580 -26.610 1.00 33.22 293 VAL A C 1
ATOM 2355 O O . VAL A 1 293 ? -49.495 -58.933 -27.610 1.00 33.22 293 VAL A O 1
ATOM 2358 N N . PRO A 1 294 ? -48.656 -59.482 -25.591 1.00 38.44 294 PRO A N 1
ATOM 2359 C CA . PRO A 1 294 ? -49.241 -59.436 -24.220 1.00 38.44 294 PRO A CA 1
ATOM 2360 C C . PRO A 1 294 ? -48.384 -59.960 -23.020 1.00 38.44 294 PRO A C 1
ATOM 2362 O O . PRO A 1 294 ? -47.221 -60.311 -23.208 1.00 38.44 294 PRO A O 1
ATOM 2365 N N . PRO A 1 295 ? -48.895 -59.894 -21.756 1.00 45.28 295 PRO A N 1
ATOM 2366 C CA . PRO A 1 295 ? -48.086 -59.629 -20.555 1.00 45.28 295 PRO A CA 1
ATOM 2367 C C . PRO A 1 295 ? -47.916 -60.821 -19.593 1.00 45.28 295 PRO A C 1
ATOM 2369 O O . PRO A 1 295 ? -48.760 -61.708 -19.572 1.00 45.28 295 PRO A O 1
ATOM 2372 N N . ALA A 1 296 ? -46.896 -60.769 -18.718 1.00 27.02 296 ALA A N 1
ATOM 2373 C CA . ALA A 1 296 ? -46.959 -61.212 -17.311 1.00 27.02 296 ALA A CA 1
ATOM 2374 C C . ALA A 1 296 ? -45.616 -61.056 -16.553 1.00 27.02 296 ALA A C 1
ATOM 2376 O O . ALA A 1 296 ? -44.543 -61.201 -17.129 1.00 27.02 296 ALA A O 1
ATOM 2377 N N . ALA A 1 297 ? -45.756 -60.890 -15.230 1.00 30.67 297 ALA A N 1
ATOM 2378 C CA . ALA A 1 297 ? -44.842 -61.263 -14.139 1.00 30.67 297 ALA A CA 1
ATOM 2379 C C . ALA A 1 297 ? -43.725 -60.292 -13.681 1.00 30.67 297 ALA A C 1
ATOM 2381 O O . ALA A 1 297 ? -42.663 -60.142 -14.276 1.00 30.67 297 ALA A O 1
ATOM 2382 N N . GLU A 1 298 ? -44.018 -59.687 -12.524 1.00 30.19 298 GLU A N 1
ATOM 2383 C CA . GLU A 1 298 ? -43.166 -59.414 -11.357 1.00 30.19 298 GLU A CA 1
ATOM 2384 C C . GLU A 1 298 ? -41.675 -59.801 -11.428 1.00 30.19 298 GLU A C 1
ATOM 2386 O O . GLU A 1 298 ? -41.336 -60.972 -11.569 1.00 30.19 298 GLU A O 1
ATOM 2391 N N . ASN A 1 299 ? -40.781 -58.855 -11.095 1.00 31.28 299 ASN A N 1
ATOM 2392 C CA . ASN A 1 299 ? -39.864 -59.076 -9.972 1.00 31.28 299 ASN A CA 1
ATOM 2393 C C . ASN A 1 299 ? -39.160 -57.813 -9.453 1.00 31.28 299 ASN A C 1
ATOM 2395 O O . ASN A 1 299 ? -38.748 -56.915 -10.182 1.00 31.28 299 ASN A O 1
ATOM 2399 N N . LYS A 1 300 ? -39.046 -57.788 -8.125 1.00 31.69 300 LYS A N 1
ATOM 2400 C CA . LYS A 1 300 ? -38.406 -56.782 -7.276 1.00 31.69 300 LYS A CA 1
ATOM 2401 C C . LYS A 1 300 ? -36.889 -56.990 -7.269 1.00 31.69 300 LYS A C 1
ATOM 2403 O O . LYS A 1 300 ? -36.453 -58.102 -7.007 1.00 31.69 300 LYS A O 1
ATOM 2408 N N . SER A 1 301 ? -36.098 -55.917 -7.302 1.00 33.03 301 SER A N 1
ATOM 2409 C CA . SER A 1 301 ? -34.849 -55.868 -6.521 1.00 33.03 301 SER A CA 1
ATOM 2410 C C . SER A 1 301 ? -34.348 -54.439 -6.327 1.00 33.03 301 SER A C 1
ATOM 2412 O O . SER A 1 301 ? -33.904 -53.763 -7.250 1.00 33.03 301 SER A O 1
ATOM 2414 N N . LYS A 1 302 ? -34.433 -54.008 -5.068 1.00 31.47 302 LYS A N 1
ATOM 2415 C CA . LYS A 1 302 ? -33.835 -52.809 -4.484 1.00 31.47 302 LYS A CA 1
ATOM 2416 C C . LYS A 1 302 ? -32.321 -53.015 -4.355 1.00 31.47 302 LYS A C 1
ATOM 2418 O O . LYS A 1 302 ? -31.915 -54.038 -3.815 1.00 31.47 302 LYS A O 1
ATOM 2423 N N . LEU A 1 303 ? -31.514 -52.010 -4.683 1.00 31.86 303 LEU A N 1
ATOM 2424 C CA . LEU A 1 303 ? -30.156 -51.874 -4.145 1.00 31.86 303 LEU A CA 1
ATOM 2425 C C . LEU A 1 303 ? -30.065 -50.533 -3.410 1.00 31.86 303 LEU A C 1
ATOM 2427 O O . LEU A 1 303 ? -30.019 -49.464 -4.009 1.00 31.86 303 LEU A O 1
ATOM 2431 N N . LYS A 1 304 ? -30.133 -50.619 -2.077 1.00 33.41 304 LYS A N 1
ATOM 2432 C CA . LYS A 1 304 ? -29.868 -49.532 -1.129 1.00 33.41 304 LYS A CA 1
ATOM 2433 C C . LYS A 1 304 ? -28.365 -49.501 -0.852 1.00 33.41 304 LYS A C 1
ATOM 2435 O O . LYS A 1 304 ? -27.831 -50.494 -0.368 1.00 33.41 304 LYS A O 1
ATOM 2440 N N . ILE A 1 305 ? -27.719 -48.361 -1.072 1.00 37.00 305 ILE A N 1
ATOM 2441 C CA . ILE A 1 305 ? -26.364 -48.080 -0.580 1.00 37.00 305 ILE A CA 1
ATOM 2442 C C . ILE A 1 305 ? -26.518 -47.313 0.743 1.00 37.00 305 ILE A C 1
ATOM 2444 O O . ILE A 1 305 ? -27.214 -46.299 0.792 1.00 37.00 305 ILE A O 1
ATOM 2448 N N . LYS A 1 306 ? -25.940 -47.834 1.834 1.00 38.41 306 LYS A N 1
ATOM 2449 C CA . LYS A 1 306 ? -25.884 -47.165 3.147 1.00 38.41 306 LYS A CA 1
ATOM 2450 C C . LYS A 1 306 ? -24.620 -46.289 3.231 1.00 38.41 306 LYS A C 1
ATOM 2452 O O . LYS A 1 306 ? -23.573 -46.749 2.782 1.00 38.41 306 LYS A O 1
ATOM 2457 N N . PRO A 1 307 ? -24.678 -45.095 3.845 1.00 33.78 307 PRO A N 1
ATOM 2458 C CA . PRO A 1 307 ? -23.498 -44.270 4.098 1.00 33.78 307 PRO A CA 1
ATOM 2459 C C . PRO A 1 307 ? -22.694 -44.789 5.303 1.00 33.78 307 PRO A C 1
ATOM 2461 O O . PRO A 1 307 ? -23.261 -45.246 6.299 1.00 33.78 307 PRO A O 1
ATOM 2464 N N . MET A 1 308 ? -21.366 -44.730 5.198 1.00 37.97 308 MET A N 1
ATOM 2465 C CA . MET A 1 308 ? -20.407 -45.190 6.205 1.00 37.97 308 MET A CA 1
ATOM 2466 C C . MET A 1 308 ? -20.041 -44.031 7.147 1.00 37.97 308 MET A C 1
ATOM 2468 O O . MET A 1 308 ? -19.560 -42.998 6.695 1.00 37.97 308 MET A O 1
ATOM 2472 N N . ILE A 1 309 ? -20.278 -44.204 8.450 1.00 42.16 309 ILE A N 1
ATOM 2473 C CA . ILE A 1 309 ? -19.899 -43.260 9.516 1.00 42.16 309 ILE A CA 1
ATOM 2474 C C . ILE A 1 309 ? -18.558 -43.723 10.118 1.00 42.16 309 ILE A C 1
ATOM 2476 O O . ILE A 1 309 ? -18.481 -44.878 10.551 1.00 42.16 309 ILE A O 1
ATOM 2480 N N . PRO A 1 310 ? -17.511 -42.879 10.196 1.00 37.09 310 PRO A N 1
ATOM 2481 C CA . PRO A 1 310 ? -16.273 -43.221 10.896 1.00 37.09 310 PRO A CA 1
ATOM 2482 C C . PRO A 1 310 ? -16.459 -43.179 12.422 1.00 37.09 310 PRO A C 1
ATOM 2484 O O . PRO A 1 310 ? -17.039 -42.239 12.961 1.00 37.09 310 PRO A O 1
ATOM 2487 N N . ARG A 1 311 ? -15.958 -44.196 13.136 1.00 41.75 311 ARG A N 1
ATOM 2488 C CA . ARG A 1 311 ? -15.947 -44.244 14.612 1.00 41.75 311 ARG A CA 1
ATOM 2489 C C . ARG A 1 311 ? -14.730 -43.505 15.200 1.00 41.75 311 ARG A C 1
ATOM 2491 O O . ARG A 1 311 ? -13.653 -43.573 14.608 1.00 41.75 311 ARG A O 1
ATOM 2498 N N . PRO A 1 312 ? -14.861 -42.882 16.388 1.00 37.09 312 PRO A N 1
ATOM 2499 C CA . PRO A 1 312 ? -13.788 -42.134 17.041 1.00 37.09 312 PRO A CA 1
ATOM 2500 C C . PRO A 1 312 ? -12.789 -43.060 17.756 1.00 37.09 312 PRO A C 1
ATOM 2502 O O . PRO A 1 312 ? -13.174 -44.053 18.381 1.00 37.09 312 PRO A O 1
ATOM 2505 N N . ARG A 1 313 ? -11.495 -42.719 17.697 1.00 37.16 313 ARG A N 1
ATOM 2506 C CA . ARG A 1 313 ? -10.438 -43.367 18.490 1.00 37.16 313 ARG A CA 1
ATOM 2507 C C . ARG A 1 313 ? -10.483 -42.842 19.926 1.00 37.16 313 ARG A C 1
ATOM 2509 O O . ARG A 1 313 ? -10.351 -41.647 20.160 1.00 37.16 313 ARG A O 1
ATOM 2516 N N . ARG A 1 314 ? -10.679 -43.759 20.875 1.00 36.97 314 ARG A N 1
ATOM 2517 C CA . ARG A 1 314 ? -10.677 -43.502 22.319 1.00 36.97 314 ARG A CA 1
ATOM 2518 C C . ARG A 1 314 ? -9.245 -43.398 22.848 1.00 36.97 314 ARG A C 1
ATOM 2520 O O . ARG A 1 314 ? -8.378 -44.185 22.474 1.00 36.97 314 ARG A O 1
ATOM 2527 N N . SER A 1 315 ? -9.067 -42.435 23.739 1.00 33.12 315 SER A N 1
ATOM 2528 C CA . SER A 1 315 ? -7.926 -42.179 24.610 1.00 33.12 315 SER A CA 1
ATOM 2529 C C . SER A 1 315 ? -7.603 -43.363 25.529 1.00 33.12 315 SER A C 1
ATOM 2531 O O . SER A 1 315 ? -8.501 -44.047 26.022 1.00 33.12 315 SER A O 1
ATOM 2533 N N . ARG A 1 316 ? -6.309 -43.569 25.803 1.00 34.75 316 ARG A N 1
ATOM 2534 C CA . ARG A 1 316 ? -5.825 -44.383 26.922 1.00 34.75 316 ARG A CA 1
ATOM 2535 C C . ARG A 1 316 ? -4.907 -43.519 27.781 1.00 34.75 316 ARG A C 1
ATOM 2537 O O . ARG A 1 316 ? -3.796 -43.195 27.381 1.00 34.75 316 ARG A O 1
ATOM 2544 N N . SER A 1 317 ? -5.423 -43.135 28.937 1.00 35.62 317 SER A N 1
ATOM 2545 C CA . SER A 1 317 ? -4.708 -42.546 30.064 1.00 35.62 317 SER A CA 1
ATOM 2546 C C . SER A 1 317 ? -4.343 -43.647 31.058 1.00 35.62 317 SER A C 1
ATOM 2548 O O . SER A 1 317 ? -5.224 -44.419 31.416 1.00 35.62 317 SER A O 1
ATOM 2550 N N . GLU A 1 318 ? -3.089 -43.684 31.506 1.00 36.91 318 GLU A N 1
ATOM 2551 C CA . GLU A 1 318 ? -2.624 -44.184 32.816 1.00 36.91 318 GLU A CA 1
ATOM 2552 C C . GLU A 1 318 ? -1.142 -43.775 32.930 1.00 36.91 318 GLU A C 1
ATOM 2554 O O . GLU A 1 318 ? -0.321 -44.159 32.105 1.00 36.91 318 GLU A O 1
ATOM 2559 N N . GLN A 1 319 ? -0.845 -42.712 33.683 1.00 38.00 319 GLN A N 1
ATOM 2560 C CA . GLN A 1 319 ? -0.331 -42.771 35.060 1.00 38.00 319 GLN A CA 1
ATOM 2561 C C . GLN A 1 319 ? 1.005 -43.512 35.186 1.00 38.00 319 GLN A C 1
ATOM 2563 O O . GLN A 1 319 ? 1.014 -44.728 35.293 1.00 38.00 319 GLN A O 1
ATOM 2568 N N . LEU A 1 320 ? 2.103 -42.757 35.303 1.00 36.88 320 LEU A N 1
ATOM 2569 C CA . LEU A 1 320 ? 3.264 -43.101 36.131 1.00 36.88 320 LEU A CA 1
ATOM 2570 C C . LEU A 1 320 ? 3.937 -41.793 36.593 1.00 36.88 320 LEU A C 1
ATOM 2572 O O . LEU A 1 320 ? 4.272 -40.926 35.790 1.00 36.88 320 LEU A O 1
ATOM 2576 N N . ARG A 1 321 ? 4.026 -41.650 37.917 1.00 38.50 321 ARG A N 1
ATOM 2577 C CA . ARG A 1 321 ? 4.585 -40.530 38.686 1.00 38.50 321 ARG A CA 1
ATOM 2578 C C . ARG A 1 321 ? 6.115 -40.582 38.750 1.00 38.50 321 ARG A C 1
ATOM 2580 O O . ARG A 1 321 ? 6.685 -41.666 38.791 1.00 38.50 321 ARG A O 1
ATOM 2587 N N . ASP A 1 322 ? 6.687 -39.387 38.899 1.00 36.91 322 ASP A N 1
ATOM 2588 C CA . ASP A 1 322 ? 7.858 -39.003 39.702 1.00 36.91 322 ASP A CA 1
ATOM 2589 C C . ASP A 1 322 ? 9.153 -39.829 39.597 1.00 36.91 322 ASP A C 1
ATOM 2591 O O . ASP A 1 322 ? 9.260 -40.923 40.151 1.00 36.91 322 ASP A O 1
ATOM 2595 N N . LYS A 1 323 ? 10.209 -39.193 39.061 1.00 40.09 323 LYS A N 1
ATOM 2596 C CA . LYS A 1 323 ? 11.394 -38.766 39.845 1.00 40.09 323 LYS A CA 1
ATOM 2597 C C . LYS A 1 323 ? 12.420 -38.038 38.960 1.00 40.09 323 LYS A C 1
ATOM 2599 O O . LYS A 1 323 ? 13.025 -38.627 38.071 1.00 40.09 323 LYS A O 1
ATOM 2604 N N . SER A 1 324 ? 12.609 -36.750 39.249 1.00 42.56 324 SER A N 1
ATOM 2605 C CA . SER A 1 324 ? 13.724 -35.912 38.784 1.00 42.56 324 SER A CA 1
ATOM 2606 C C . SER A 1 324 ? 15.025 -36.337 39.487 1.00 42.56 324 SER A C 1
ATOM 2608 O O . SER A 1 324 ? 14.983 -36.529 40.705 1.00 42.56 324 SER A O 1
ATOM 2610 N N . PRO A 1 325 ? 16.168 -36.482 38.788 1.00 42.03 325 PRO A N 1
ATOM 2611 C CA . PRO A 1 325 ? 17.410 -36.913 39.406 1.00 42.03 325 PRO A CA 1
ATOM 2612 C C . PRO A 1 325 ? 18.458 -35.794 39.441 1.00 42.03 325 PRO A C 1
ATOM 2614 O O . PRO A 1 325 ? 19.568 -36.034 39.009 1.00 42.03 325 PRO A O 1
ATOM 2617 N N . PHE A 1 326 ? 18.159 -34.586 39.923 1.00 42.25 326 PHE A N 1
ATOM 2618 C CA . PHE A 1 326 ? 19.215 -33.617 40.267 1.00 42.25 326 PHE A CA 1
ATOM 2619 C C . PHE A 1 326 ? 18.733 -32.651 41.354 1.00 42.25 326 PHE A C 1
ATOM 2621 O O . PHE A 1 326 ? 18.171 -31.604 41.057 1.00 42.25 326 PHE A O 1
ATOM 2628 N N . SER A 1 327 ? 18.955 -33.028 42.617 1.00 40.59 327 SER A N 1
ATOM 2629 C CA . SER A 1 327 ? 19.346 -32.074 43.659 1.00 40.59 327 SER A CA 1
ATOM 2630 C C . SER A 1 327 ? 20.023 -32.789 44.835 1.00 40.59 327 SER A C 1
ATOM 2632 O O . SER A 1 327 ? 19.500 -33.757 45.383 1.00 40.59 327 SER A O 1
ATOM 2634 N N . ASP A 1 328 ? 21.183 -32.231 45.173 1.00 39.84 328 ASP A N 1
ATOM 2635 C CA . ASP A 1 328 ? 21.871 -32.168 46.465 1.00 39.84 328 ASP A CA 1
ATOM 2636 C C . ASP A 1 328 ? 22.673 -33.368 46.996 1.00 39.84 328 ASP A C 1
ATOM 2638 O O . ASP A 1 328 ? 22.145 -34.362 47.492 1.00 39.84 328 ASP A O 1
ATOM 2642 N N . LYS A 1 329 ? 24.000 -33.170 46.989 1.00 40.00 329 LYS A N 1
ATOM 2643 C CA . LYS A 1 329 ? 24.928 -33.139 48.146 1.00 40.00 329 LYS A CA 1
ATOM 2644 C C . LYS A 1 329 ? 26.234 -32.479 47.644 1.00 40.00 329 LYS A C 1
ATOM 2646 O O . LYS A 1 329 ? 26.620 -32.733 46.512 1.00 40.00 329 LYS A O 1
ATOM 2651 N N . ALA A 1 330 ? 26.939 -31.611 48.364 1.00 41.47 330 ALA A N 1
ATOM 2652 C CA . ALA A 1 330 ? 27.192 -31.598 49.796 1.00 41.47 330 ALA A CA 1
ATOM 2653 C C . ALA A 1 330 ? 27.525 -30.185 50.320 1.00 41.47 330 ALA A C 1
ATOM 2655 O O . ALA A 1 330 ? 28.048 -29.348 49.587 1.00 41.47 330 ALA A O 1
ATOM 2656 N N . ALA A 1 331 ? 27.250 -29.991 51.609 1.00 46.66 331 ALA A N 1
ATOM 2657 C CA . ALA A 1 331 ? 27.915 -29.030 52.473 1.00 46.66 331 ALA A CA 1
ATOM 2658 C C . ALA A 1 331 ? 29.071 -29.749 53.190 1.00 46.66 331 ALA A C 1
ATOM 2660 O O . ALA A 1 331 ? 28.848 -30.836 53.727 1.00 46.66 331 ALA A O 1
ATOM 2661 N N . ASP A 1 332 ? 30.270 -29.174 53.114 1.00 45.09 332 ASP A N 1
ATOM 2662 C CA . ASP A 1 332 ? 31.158 -28.817 54.236 1.00 45.09 332 ASP A CA 1
ATOM 2663 C C . ASP A 1 332 ? 32.290 -27.919 53.709 1.00 45.09 332 ASP A C 1
ATOM 2665 O O . ASP A 1 332 ? 32.810 -28.217 52.605 1.00 45.09 332 ASP A O 1
#

Sequence (332 aa):
MVDDAFVLYLFQLIEQLSDDATDPYHYAIIRILLVINEQYMCFAQDETDGSTNVSDPLPNRIIKILSTYGPAYRTFGENLILLLNRQTDLGPQLLLLKVLYLLFTTPATFEYFYTNDLHVLVDVILRNLLDLDPGLEDDDSSPVYSPEGTGQRALRHTYLRVLYPLLKNTQLAGEDGNYKRDELRRVLGLLASSSSHHFAPADSTVVRLVTRCRQIDWLREESDEHEHDLVLLRSPPSDTDVAKRLLGMNNIDAGISSLSVLDVTAKVEKEEKKQRPLVPPRRRQKKTVQLEVPPAAENKSKLKIKPMIPRPRRSRSEQLRDKSPFSDKAAD

pLDDT: mean 70.71, std 24.69, range [27.02, 98.38]

Secondary structure (DSSP, 8-state):
---HHHHHHHHHHHHHTTT-TT-SSHHHHHHHHHHHHHHHHHHHHHHHHS----------HHHHHHHHHGGG-HHHHHHHHHHHHH---HHHHHHHHHHHHHHHHSGGGTTSS-HHHHHHHHHHHHHHHHHS-SGGG--TT-TTT-HHHHHHHHHHHHHHHHHHHHHHHSGGGSTT--TTHHHHHHHHHHHHH---TTSPPP-HHHHHHHHHHHTSTTT--HHHHHHHHHHHTT-PPPHHHHHHHHTT---SSTTTTT--HHHHHHHHHHHHTTSS--PPPP--PPP----------------PPPPPPPPPPPP-----------------

Foldseek 3Di:
DDDLVNLVVLLVVLLVCLPPPPDPCNVVSLVVLLVLQVVLVVQQVVVVPDDDPDDDRDDSSNLVCCLVCLVVRLSSVVVLLVCCLVDPDLLVVLSSLSVLLSLLVDLSNQASHDLVSLLSSLVSLLVLLVVLDPVVLPPPVDPPPPPPSLSSVLSNLSSLSSLQSSCARHPLLDPVNVHPLVVLLVSLCCLCCVPDVVDDHRDPSSNVSSLSSCPRPSNDDPVSVVVVVVVPVVDDDDPVVVVVVVVPDDDDPPPRNPDDSCNVVVVVVVVVVVPDPDDDDDDDDDDDDDDDDDDDDDDDDDDDDDDDDDDDDDDDDDDDDDDDPDDDDDDD